Protein AF-0000000078224715 (afdb_homodimer)

InterPro domains:
  IPR001304 C-type lectin-like [PF00059] (8-89)
  IPR001304 C-type lectin-like [PF00059] (101-169)
  IPR001304 C-type lectin-like [PS50041] (11-78)
  IPR001304 C-type lectin-like [PS50041] (89-171)
  IPR016186 C-type lectin-like/link domain superfamily [G3DSA:3.10.100.10] (1-91)
  IPR016186 C-type lectin-like/link domain superfamily [G3DSA:3.10.100.10] (92-171)
  IPR016187 C-type lectin fold [SSF56436] (8-90)
  IPR016187 C-type lectin fold [SSF56436] (91-169)
  IPR050111 C-type lectin and snaclec domain-containing protein [PTHR22803] (9-98)

Solvent-accessible surface area (backbone atoms only — not comparable to full-atom values): 19114 Å² total; per-residue (Å²): 132,69,84,66,72,66,48,66,30,30,40,41,17,41,28,38,63,42,82,91,72,45,90,50,66,32,32,76,72,64,52,76,80,78,50,87,55,57,17,90,80,36,71,62,36,65,94,75,54,27,50,24,33,31,31,35,24,55,48,83,98,49,58,63,87,74,36,81,44,54,57,14,27,41,46,32,46,42,75,47,57,20,30,19,34,33,27,31,25,77,37,64,34,60,44,83,40,71,61,64,34,25,47,68,57,43,34,49,55,18,40,74,72,63,29,20,27,30,73,49,75,46,68,66,56,45,52,49,52,22,53,41,51,36,34,42,73,71,65,36,45,55,60,62,70,66,64,82,62,74,85,83,78,82,68,60,75,56,86,65,73,74,73,74,73,69,81,70,79,75,130,129,74,82,68,74,61,51,66,30,31,41,40,16,40,27,39,60,42,80,90,73,43,92,48,68,32,33,74,70,66,56,74,78,75,50,84,57,57,17,90,79,36,72,62,35,65,95,76,52,26,48,22,34,32,31,34,23,54,47,84,99,48,60,61,88,75,35,83,44,53,55,14,27,40,44,33,46,43,74,45,55,20,29,19,34,33,25,31,24,79,38,66,34,60,45,82,39,72,61,64,33,25,47,68,59,44,34,49,55,18,42,75,69,63,30,20,26,32,73,48,74,45,67,64,58,45,50,49,51,21,53,39,50,36,33,42,73,71,64,36,44,49,63,65,70,68,66,81,60,74,82,92,78,83,70,58,74,57,86,64,71,74,70,74,72,69,81,71,78,77,127

Sequence (342 aa):
MAYTNGANLTWIGLKQATYPTSKDWSWTDGSPVYFMFWAPSQPDNAAGSEHCVEIFSDHIGKDPAEDGNYQRWNDISCATNMRSYVCKKPSICYKFSADALPFYMAEEACQSLGGHLVSFQEGLENAMVAETAQQQRTGSPFWIGLNKLNGNAWSYTDDSQVSFTNWKDSKMAYTNGANLTWIGLKQATYPTSKDWSWTDGSPVYFMFWAPSQPDNAAGSEHCVEIFSDHIGKDPAEDGNYQRWNDISCATNMRSYVCKKPSICYKFSADALPFYMAEEACQSLGGHLVSFQEGLENAMVAETAQQQRTGSPFWIGLNKLNGNAWSYTDDSQVSFTNWKDSK

Secondary structure (DSSP, 8-state):
----SGGG-EEEEEEESSTTT-SSEEETT--------BPTT-S--GGG---EEEE----TTS-TTT-TTTT-EEEE-TT--BSEEEEEEEEEEEEEE---B-HHHHHHHHHHTT-EE---SSHHHHHHHHHHHHHHHTT----------SSS-----SSS-----------/----SGGG-EEEEEEESSTTT-SSEEETT--------BPTT-S--GGG---EEEE----TTS-GGG-TTTT-EEEE-TT--BSEEEEEEEEEEEEEE---B-HHHHHHHHHHTTSEE---SSHHHHHHHHHHHHHHHTT----------SSS-----SSS-----------

pLDDT: mean 72.69, std 25.22, range [18.62, 97.44]

Radius of gyration: 22.74 Å; Cα contacts (8 Å, |Δi|>4): 649; chains: 2; bounding box: 39×71×78 Å

Foldseek 3Di:
DPPPALEPWEFAQKWAPDPPDHPDIAGPVGDDDPDAFAAPCPPPCVVSAFTGKIAQDDQVVHDLVPDRRHRHMYTGHPPHDYNYYDDDDDDDADDDDPDDDPQVVVQVVQVVVVHGDDDDPDVVVVVLVVVQNVCVVVVNPDRPP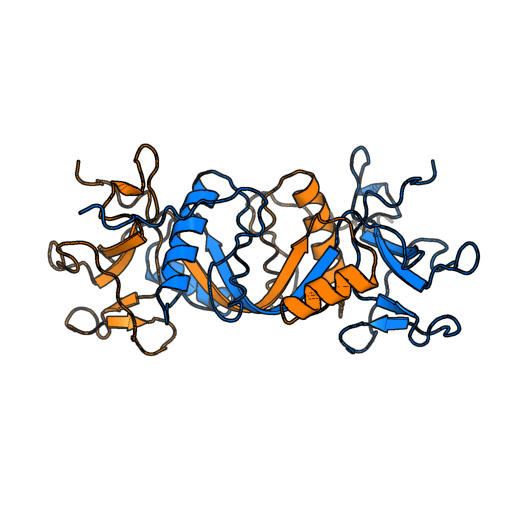VPPDPDDDPPPPPVPPPPPPPPPPDD/DPPPALEPWEFAQKWAPDPPDHPDIAGPVGDDDDDAFAAPCPPPCVVSQFTGKIAQDDQVVHDLVPDSRHRHMYGGHPPGDHNYYDDDDDDDADDDDPDDDDDVVQQVVQVVVVHGDDDDPDVVVVVLVVVQNVCVVVVNPDRSPVPPDPDDDPPPPPVPPPPPPPPPPDD

Organism: Teladorsagia circumcincta (NCBI:txid45464)

Nearest PDB structures (foldseek):
  1wmy-assembly1_A  TM=8.562E-01  e=5.057E-05  Pseudocnus echinatus
  5f2q-assembly1_B  TM=8.259E-01  e=3.882E-05  Bothrops jararacussu
  7jud-assembly2_B  TM=8.367E-01  e=6.167E-05  Homo sapiens
  7l64-assembly1_A  TM=8.473E-01  e=1.118E-04  Homo sapiens
  7l62-assembly1_A  TM=8.318E-01  e=1.047E-04  Homo sapiens

Structure (mmCIF, N/CA/C/O backbone):
data_AF-0000000078224715-model_v1
#
loop_
_entity.id
_entity.type
_entity.pdbx_description
1 polymer 'Lectin C-type domain protein'
#
loop_
_atom_site.group_PDB
_atom_site.id
_atom_site.type_symbol
_atom_site.label_atom_id
_atom_site.label_alt_id
_atom_site.label_comp_id
_atom_site.label_asym_id
_atom_site.label_entity_id
_atom_site.label_seq_id
_atom_site.pdbx_PDB_ins_code
_atom_site.Cartn_x
_atom_site.Cartn_y
_atom_site.Cartn_z
_atom_site.occupancy
_atom_site.B_iso_or_equiv
_atom_site.auth_seq_id
_atom_site.auth_comp_id
_atom_site.auth_asym_id
_atom_site.auth_atom_id
_atom_site.pdbx_PDB_model_num
ATOM 1 N N . MET A 1 1 ? 18.984 -25.594 -14.133 1 22.48 1 MET A N 1
ATOM 2 C CA . MET A 1 1 ? 18.859 -25.188 -12.734 1 22.48 1 MET A CA 1
ATOM 3 C C . MET A 1 1 ? 17.406 -24.891 -12.375 1 22.48 1 MET A C 1
ATOM 5 O O . MET A 1 1 ? 16.812 -23.938 -12.875 1 22.48 1 MET A O 1
ATOM 9 N N . ALA A 1 2 ? 16.672 -25.844 -12.156 1 28.7 2 ALA A N 1
ATOM 10 C CA . ALA A 1 2 ? 15.25 -25.859 -11.797 1 28.7 2 ALA A CA 1
ATOM 11 C C . ALA A 1 2 ? 14.984 -24.922 -10.609 1 28.7 2 ALA A C 1
ATOM 13 O O . ALA A 1 2 ? 15.773 -24.875 -9.664 1 28.7 2 ALA A O 1
ATOM 14 N N . TYR A 1 3 ? 14.57 -23.734 -10.891 1 34 3 TYR A N 1
ATOM 15 C CA . TYR A 1 3 ? 14.148 -22.984 -9.719 1 34 3 TYR A CA 1
ATOM 16 C C . TYR A 1 3 ? 13.594 -23.922 -8.641 1 34 3 TYR A C 1
ATOM 18 O O . TYR A 1 3 ? 12.586 -24.594 -8.859 1 34 3 TYR A O 1
ATOM 26 N N . THR A 1 4 ? 14.352 -24.797 -8.148 1 36.56 4 THR A N 1
ATOM 27 C CA . THR A 1 4 ? 13.906 -25.781 -7.176 1 36.56 4 THR A CA 1
ATOM 28 C C . THR A 1 4 ? 12.789 -25.219 -6.305 1 36.56 4 THR A C 1
ATOM 30 O O . THR A 1 4 ? 11.734 -25.844 -6.148 1 36.56 4 THR A O 1
ATOM 33 N N . ASN A 1 5 ? 13.148 -24.844 -5.047 1 37.03 5 ASN A N 1
ATOM 34 C CA . ASN A 1 5 ? 12.211 -24.578 -3.961 1 37.03 5 ASN A CA 1
ATOM 35 C C . ASN A 1 5 ? 11.25 -23.453 -4.316 1 37.03 5 ASN A C 1
ATOM 37 O O . ASN A 1 5 ? 11.609 -22.531 -5.055 1 37.03 5 ASN A O 1
ATOM 41 N N . GLY A 1 6 ? 9.883 -23.75 -4.352 1 45.44 6 GLY A N 1
ATOM 42 C CA . GLY A 1 6 ? 8.656 -22.969 -4.332 1 45.44 6 GLY A CA 1
ATOM 43 C C . GLY A 1 6 ? 8.898 -21.5 -4.004 1 45.44 6 GLY A C 1
ATOM 44 O O . GLY A 1 6 ? 7.949 -20.734 -3.883 1 45.44 6 GLY A O 1
ATOM 45 N N . ALA A 1 7 ? 9.938 -21.156 -3.436 1 46.03 7 ALA A N 1
ATOM 46 C CA . ALA A 1 7 ? 10.195 -20.062 -2.504 1 46.03 7 ALA A CA 1
ATOM 47 C C . ALA A 1 7 ? 10.148 -18.703 -3.215 1 46.03 7 ALA A C 1
ATOM 49 O O . ALA A 1 7 ? 9.898 -17.672 -2.588 1 46.03 7 ALA A O 1
ATOM 50 N N . ASN A 1 8 ? 10.727 -18.438 -4.434 1 54 8 ASN A N 1
ATOM 51 C CA . ASN A 1 8 ? 10.977 -17.031 -4.664 1 54 8 ASN A CA 1
ATOM 52 C C . ASN A 1 8 ? 9.875 -16.391 -5.504 1 54 8 ASN A C 1
ATOM 54 O O . ASN A 1 8 ? 10.141 -15.484 -6.301 1 54 8 ASN A O 1
ATOM 58 N N . LEU A 1 9 ? 8.648 -16.984 -5.316 1 82.44 9 LEU A N 1
ATOM 59 C CA . LEU A 1 9 ? 7.621 -16.547 -6.254 1 82.44 9 LEU A CA 1
ATOM 60 C C . LEU A 1 9 ? 6.43 -15.945 -5.516 1 82.44 9 LEU A C 1
ATOM 62 O O . LEU A 1 9 ? 6.473 -15.773 -4.293 1 82.44 9 LEU A O 1
ATOM 66 N N . THR A 1 10 ? 5.449 -15.414 -6.277 1 89.38 10 THR A N 1
ATOM 67 C CA . THR A 1 10 ? 4.301 -14.664 -5.781 1 89.38 10 THR A CA 1
ATOM 68 C C . THR A 1 10 ? 2.998 -15.266 -6.293 1 89.38 10 THR A C 1
ATOM 70 O O . THR A 1 10 ? 2.842 -15.484 -7.496 1 89.38 10 THR A O 1
ATOM 73 N N . TRP A 1 11 ? 2.059 -15.641 -5.254 1 94.19 11 TRP A N 1
ATOM 74 C CA . TRP A 1 11 ? 0.728 -16.078 -5.656 1 94.19 11 TRP A CA 1
ATOM 75 C C . TRP A 1 11 ? -0.035 -14.953 -6.34 1 94.19 11 TRP A C 1
ATOM 77 O O . TRP A 1 11 ? 0.007 -13.805 -5.887 1 94.19 11 TRP A O 1
ATOM 87 N N . ILE A 1 12 ? -0.713 -15.266 -7.434 1 95.19 12 ILE A N 1
ATOM 88 C CA . ILE A 1 12 ? -1.781 -14.445 -7.988 1 95.19 12 ILE A CA 1
ATOM 89 C C . ILE A 1 12 ? -3.105 -15.203 -7.922 1 95.19 12 ILE A C 1
ATOM 91 O O . ILE A 1 12 ? -3.131 -16.391 -7.605 1 95.19 12 ILE A O 1
ATOM 95 N N . GLY A 1 13 ? -4.223 -14.594 -8.273 1 97.44 13 GLY A N 1
ATOM 96 C CA . GLY A 1 13 ? -5.535 -15.148 -7.996 1 97.44 13 GLY A CA 1
ATOM 97 C C . GLY A 1 13 ? -6.066 -16.016 -9.125 1 97.44 13 GLY A C 1
ATOM 98 O O . GLY A 1 13 ? -7.273 -16.062 -9.367 1 97.44 13 GLY A O 1
ATOM 99 N N . LEU A 1 14 ? -5.223 -16.688 -9.82 1 96.81 14 LEU A N 1
ATOM 100 C CA . LEU A 1 14 ? -5.68 -17.547 -10.898 1 96.81 14 LEU A CA 1
ATOM 101 C C . LEU A 1 14 ? -5.594 -19.016 -10.484 1 96.81 14 LEU A C 1
ATOM 103 O O . LEU A 1 14 ? -4.582 -19.453 -9.938 1 96.81 14 LEU A O 1
ATOM 107 N N . LYS A 1 15 ? -6.684 -19.719 -10.75 1 96.62 15 LYS A N 1
ATOM 108 C CA . LYS A 1 15 ? -6.781 -21.141 -10.461 1 96.62 15 LYS A CA 1
ATOM 109 C C . LYS A 1 15 ? -7.609 -21.859 -11.523 1 96.62 15 LYS A C 1
ATOM 111 O O . LYS A 1 15 ? -8.273 -21.219 -12.336 1 96.62 15 LYS A O 1
ATOM 116 N N . GLN A 1 16 ? -7.434 -23.156 -11.531 1 95.06 16 GLN A N 1
ATOM 117 C CA . GLN A 1 16 ? -8.344 -23.906 -12.383 1 95.06 16 GLN A CA 1
ATOM 118 C C . GLN A 1 16 ? -9.797 -23.672 -11.984 1 95.06 16 GLN A C 1
ATOM 120 O O . GLN A 1 16 ? -10.117 -23.625 -10.789 1 95.06 16 GLN A O 1
ATOM 125 N N . ALA A 1 17 ? -10.703 -23.484 -13.008 1 91.75 17 ALA A N 1
ATOM 126 C CA . ALA A 1 17 ? -12.094 -23.094 -12.781 1 91.75 17 ALA A CA 1
ATOM 127 C C . ALA A 1 17 ? -12.836 -24.172 -11.977 1 91.75 17 ALA A C 1
ATOM 129 O O . ALA A 1 17 ? -13.602 -23.859 -11.07 1 91.75 17 ALA A O 1
ATOM 130 N N . THR A 1 18 ? -12.617 -25.375 -12.492 1 86.81 18 THR A N 1
ATOM 131 C CA . THR A 1 18 ? -13.148 -26.516 -11.75 1 86.81 18 THR A CA 1
ATOM 132 C C . THR A 1 18 ? -12.039 -27.5 -11.383 1 86.81 18 THR A C 1
ATOM 134 O O . THR A 1 18 ? -11.445 -28.125 -12.266 1 86.81 18 THR A O 1
ATOM 137 N N . TYR A 1 19 ? -11.672 -27.359 -10.18 1 75.62 19 TYR A N 1
ATOM 138 C CA . TYR A 1 19 ? -10.648 -28.266 -9.688 1 75.62 19 TYR A CA 1
ATOM 139 C C . TYR A 1 19 ? -11.125 -29.719 -9.742 1 75.62 19 TYR A C 1
ATOM 141 O 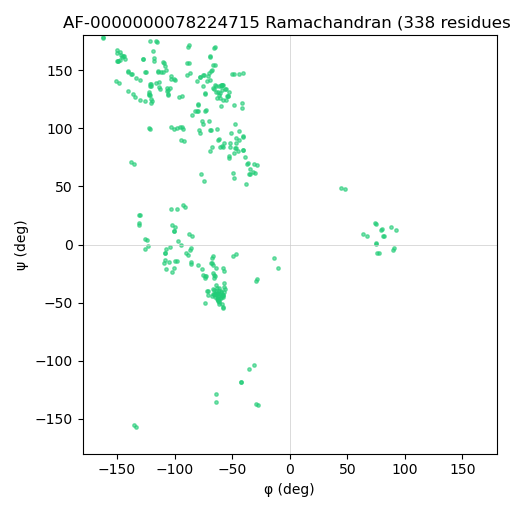O . TYR A 1 19 ? -12.258 -30.016 -9.359 1 75.62 19 TYR A O 1
ATOM 149 N N . PRO A 1 20 ? -10.211 -30.641 -10.227 1 72.94 20 PRO A N 1
ATOM 150 C CA . PRO A 1 20 ? -8.906 -30.609 -10.891 1 72.94 20 PRO A CA 1
ATOM 151 C C . PRO A 1 20 ? -9 -30.859 -12.391 1 72.94 20 PRO A C 1
ATOM 153 O O . PRO A 1 20 ? -8 -31.172 -13.039 1 72.94 20 PRO A O 1
ATOM 156 N N . THR A 1 21 ? -10.18 -30.719 -12.844 1 78.75 21 THR A N 1
ATOM 157 C CA . THR A 1 21 ? -10.367 -31.297 -14.172 1 78.75 21 THR A CA 1
ATOM 158 C C . THR A 1 21 ? -10.531 -30.188 -15.211 1 78.75 21 THR A C 1
ATOM 160 O O . THR A 1 21 ? -10.383 -30.438 -16.406 1 78.75 21 THR A O 1
ATOM 163 N N . SER A 1 22 ? -10.766 -29.109 -14.898 1 82.94 22 SER A N 1
ATOM 164 C CA . SER A 1 22 ? -11.055 -28.062 -15.875 1 82.94 22 SER A CA 1
ATOM 165 C C . SER A 1 22 ? -9.805 -27.703 -16.672 1 82.94 22 SER A C 1
ATOM 167 O O . SER A 1 22 ? -8.703 -27.641 -16.125 1 82.94 22 SER A O 1
ATOM 169 N N . LYS A 1 23 ? -10.055 -27.469 -17.953 1 88.06 23 LYS A N 1
ATOM 170 C CA . LYS A 1 23 ? -9 -26.891 -18.766 1 88.06 23 LYS A CA 1
ATOM 171 C C . LYS A 1 23 ? -9 -25.375 -18.672 1 88.06 23 LYS A C 1
ATOM 173 O O . LYS A 1 23 ? -8.008 -24.719 -19.016 1 88.06 23 LYS A O 1
ATOM 178 N N . ASP A 1 24 ? -10.102 -24.875 -18.203 1 92.88 24 ASP A N 1
ATOM 179 C CA . ASP A 1 24 ? -10.242 -23.422 -18.109 1 92.88 24 ASP A CA 1
ATOM 180 C C . ASP A 1 24 ? -9.688 -22.906 -16.797 1 92.88 24 ASP A C 1
ATOM 182 O O . ASP A 1 24 ? -9.547 -23.656 -15.828 1 92.88 24 ASP A O 1
ATOM 186 N N . TRP A 1 25 ? -9.336 -21.672 -16.859 1 96 25 TRP A N 1
ATOM 187 C CA . TRP A 1 25 ? -8.844 -20.969 -15.672 1 96 25 TRP A CA 1
ATOM 188 C C . TRP A 1 25 ? -9.789 -19.859 -15.258 1 96 25 TRP A C 1
ATOM 190 O O . TRP A 1 25 ? -10.539 -19.328 -16.094 1 96 25 TRP A O 1
ATOM 200 N N . SER A 1 26 ? -9.797 -19.625 -13.883 1 96.19 26 SER A N 1
ATOM 201 C CA . SER A 1 26 ? -10.656 -18.562 -13.344 1 96.19 26 SER A CA 1
ATOM 202 C C . SER A 1 26 ? -9.93 -17.766 -12.273 1 96.19 26 SER A C 1
ATOM 204 O O . SER A 1 26 ? -9.133 -18.312 -11.508 1 96.19 26 SER A O 1
ATOM 206 N N . TRP A 1 27 ? -10.312 -16.453 -12.273 1 96.88 27 TRP A N 1
ATOM 207 C CA . TRP A 1 27 ? -9.844 -15.609 -11.172 1 96.88 27 TRP A CA 1
ATOM 208 C C . TRP A 1 27 ? -10.664 -15.875 -9.914 1 96.88 27 TRP A C 1
ATOM 210 O O . TRP A 1 27 ? -11.875 -16.078 -9.977 1 96.88 27 TRP A O 1
ATOM 220 N N . THR A 1 28 ? -10.008 -15.828 -8.742 1 96.88 28 THR A N 1
ATOM 221 C CA . THR A 1 28 ? -10.688 -16.078 -7.473 1 96.88 28 THR A CA 1
ATOM 222 C C . THR A 1 28 ? -11.719 -15 -7.184 1 96.88 28 THR A C 1
ATOM 224 O O . THR A 1 28 ? -12.68 -15.234 -6.449 1 96.88 28 THR A O 1
ATOM 227 N N . ASP A 1 29 ? -11.5 -13.797 -7.75 1 95.5 29 ASP A N 1
ATOM 228 C CA . ASP A 1 29 ? -12.438 -12.711 -7.477 1 95.5 29 ASP A CA 1
ATOM 229 C C . ASP A 1 29 ? -13.625 -12.75 -8.43 1 95.5 29 ASP A C 1
ATOM 231 O O . ASP A 1 29 ? -14.5 -11.883 -8.383 1 95.5 29 ASP A O 1
ATOM 235 N N . GLY A 1 30 ? -13.562 -13.711 -9.375 1 94.94 30 GLY A N 1
ATOM 236 C CA . GLY A 1 30 ? -14.695 -13.898 -10.258 1 94.94 30 GLY A CA 1
ATOM 237 C C . GLY A 1 30 ? -14.625 -13.047 -11.516 1 94.94 30 GLY A C 1
ATOM 238 O O . GLY A 1 30 ? -15.461 -13.18 -12.414 1 94.94 30 GLY A O 1
ATOM 239 N N . SER A 1 31 ? -13.672 -12.211 -11.641 1 93.56 31 SER A N 1
ATOM 240 C CA . SER A 1 31 ? -13.539 -11.406 -12.844 1 93.56 31 SER A CA 1
ATOM 241 C C . SER A 1 31 ? -13.242 -12.281 -14.062 1 93.56 31 SER A C 1
ATOM 243 O O . SER A 1 31 ? -12.711 -13.383 -13.922 1 93.56 31 SER A O 1
ATOM 245 N N . PRO A 1 32 ? -13.641 -11.742 -15.25 1 93.5 32 PRO A N 1
ATOM 246 C CA . PRO A 1 32 ? -13.344 -12.523 -16.453 1 93.5 32 PRO A CA 1
ATOM 247 C C . PRO A 1 32 ? -11.852 -12.602 -16.75 1 93.5 32 PRO A C 1
ATOM 249 O O . PRO A 1 32 ? -11.109 -11.664 -16.469 1 93.5 32 PRO A O 1
ATOM 252 N N . VAL A 1 33 ? -11.461 -13.797 -17.391 1 93 33 VAL A N 1
ATOM 253 C CA . VAL A 1 33 ? -10.062 -14.008 -17.766 1 93 33 VAL A CA 1
ATOM 254 C C . VAL A 1 33 ? -9.836 -13.547 -19.203 1 93 33 VAL A C 1
ATOM 256 O O . VAL A 1 33 ? -10.195 -14.25 -20.156 1 93 33 VAL A O 1
ATOM 259 N N . TYR A 1 34 ? -9.242 -12.211 -19.297 1 87.94 34 TYR A N 1
ATOM 260 C CA . TYR A 1 34 ? -8.992 -11.664 -20.625 1 87.94 34 TYR A CA 1
ATOM 261 C C . TYR A 1 34 ? -7.508 -11.711 -20.969 1 87.94 34 TYR A C 1
ATOM 263 O O . TYR A 1 34 ? -7.125 -11.586 -22.125 1 87.94 34 TYR A O 1
ATOM 271 N N . PHE A 1 35 ? -6.824 -11.914 -19.969 1 86.69 35 PHE A N 1
ATOM 272 C CA . PHE A 1 35 ? -5.379 -11.82 -20.109 1 86.69 35 PHE A CA 1
ATOM 273 C C . PHE A 1 35 ? -4.684 -12.984 -19.422 1 86.69 35 PHE A C 1
ATOM 275 O O . PHE A 1 35 ? -5.012 -13.312 -18.281 1 86.69 35 PHE A O 1
ATOM 282 N N . MET A 1 36 ? -3.811 -13.703 -20.125 1 91.31 36 MET A N 1
ATOM 283 C CA . MET A 1 36 ? -2.947 -14.727 -19.547 1 91.31 36 MET A CA 1
ATOM 284 C C . MET A 1 36 ? -1.514 -14.578 -20.047 1 91.31 36 MET A C 1
ATOM 286 O O . MET A 1 36 ? -1.29 -14.227 -21.203 1 91.31 36 MET A O 1
ATOM 290 N N . PHE A 1 37 ? -0.493 -14.836 -19.188 1 93.56 37 PHE A N 1
ATOM 291 C CA . PHE A 1 37 ? 0.904 -14.609 -19.547 1 93.56 37 PHE A CA 1
ATOM 292 C C . PHE A 1 37 ? 1.777 -15.766 -19.062 1 93.56 37 PHE A C 1
ATOM 294 O O . PHE A 1 37 ? 2.658 -15.578 -18.219 1 93.56 37 PHE A O 1
ATOM 301 N N . TRP A 1 38 ? 1.618 -16.844 -19.688 1 93.69 38 TRP A N 1
ATOM 302 C CA . TRP A 1 38 ? 2.287 -18.078 -19.281 1 93.69 38 TRP A CA 1
ATOM 303 C C . TRP A 1 38 ? 3.76 -18.062 -19.672 1 93.69 38 TRP A C 1
ATOM 305 O O . TRP A 1 38 ? 4.121 -17.516 -20.719 1 93.69 38 TRP A O 1
ATOM 315 N N . ALA A 1 39 ? 4.582 -18.656 -18.859 1 93 39 ALA A N 1
ATOM 316 C CA . ALA A 1 39 ? 5.965 -18.938 -19.219 1 93 39 ALA A CA 1
ATOM 317 C C . ALA A 1 39 ? 6.035 -20.031 -20.297 1 93 39 ALA A C 1
ATOM 319 O O . ALA A 1 39 ? 5.074 -20.781 -20.484 1 93 39 ALA A O 1
ATOM 320 N N . PRO A 1 40 ? 7.246 -20.031 -20.906 1 91.12 40 PRO A N 1
ATOM 321 C CA . PRO A 1 40 ? 7.398 -21.109 -21.875 1 91.12 40 PRO A CA 1
ATOM 322 C C . PRO A 1 40 ? 7.125 -22.5 -21.281 1 91.12 40 PRO A C 1
ATOM 324 O O . PRO A 1 40 ? 7.59 -22.797 -20.188 1 91.12 40 PRO A O 1
ATOM 327 N N . SER A 1 41 ? 6.254 -23.312 -21.891 1 93.12 41 SER A N 1
ATOM 328 C CA . SER A 1 41 ? 5.914 -24.703 -21.578 1 93.12 41 SER A CA 1
ATOM 329 C C . SER A 1 41 ? 4.91 -24.766 -20.438 1 93.12 41 SER A C 1
ATOM 331 O O . SER A 1 41 ? 4.648 -25.859 -19.906 1 93.12 41 SER A O 1
ATOM 333 N N . GLN A 1 42 ? 4.453 -23.641 -20.078 1 93.12 42 GLN A N 1
ATOM 334 C CA . GLN A 1 42 ? 3.43 -23.594 -19.031 1 93.12 42 GLN A CA 1
ATOM 335 C C . GLN A 1 42 ? 2.076 -23.188 -19.609 1 93.12 42 GLN A C 1
ATOM 337 O O . GLN A 1 42 ? 2.008 -22.5 -20.641 1 93.12 42 GLN A O 1
ATOM 342 N N . PRO A 1 43 ? 0.943 -23.469 -19.047 1 93.62 43 PRO A N 1
ATOM 343 C CA . PRO A 1 43 ? 0.866 -24.422 -17.938 1 93.62 43 PRO A CA 1
ATOM 344 C C . PRO A 1 43 ? 1.134 -25.859 -18.375 1 93.62 43 PRO A C 1
ATOM 346 O O . PRO A 1 43 ? 0.792 -26.25 -19.484 1 93.62 43 PRO A O 1
ATOM 349 N N . ASP A 1 44 ? 1.765 -26.734 -17.484 1 93.06 44 ASP A N 1
ATOM 350 C CA . ASP A 1 44 ? 2.109 -28.094 -17.891 1 93.06 44 ASP A CA 1
ATOM 351 C C . ASP A 1 44 ? 1.53 -29.125 -16.922 1 93.06 44 ASP A C 1
ATOM 353 O O . ASP A 1 44 ? 1.654 -30.328 -17.141 1 93.06 44 ASP A O 1
ATOM 357 N N . ASN A 1 45 ? 0.902 -28.656 -15.867 1 93.69 45 ASN A N 1
ATOM 358 C CA . ASN A 1 45 ? 0.311 -29.547 -14.883 1 93.69 45 ASN A CA 1
ATOM 359 C C . ASN A 1 45 ? 1.286 -30.641 -14.461 1 93.69 45 ASN A C 1
ATOM 361 O O . ASN A 1 45 ? 0.941 -31.828 -14.484 1 93.69 45 ASN A O 1
ATOM 365 N N . ALA A 1 46 ? 2.439 -30.188 -14.172 1 91.62 46 ALA A N 1
ATOM 366 C CA . ALA A 1 46 ? 3.453 -31.172 -13.773 1 91.62 46 ALA A CA 1
ATOM 367 C C . ALA A 1 46 ? 2.941 -32.062 -12.648 1 91.62 46 ALA A C 1
ATOM 369 O O . ALA A 1 46 ? 2.396 -31.578 -11.656 1 91.62 46 ALA A O 1
ATOM 370 N N . ALA A 1 47 ? 3.098 -33.438 -12.812 1 92 47 ALA A N 1
ATOM 371 C CA . ALA A 1 47 ? 2.701 -34.469 -11.859 1 92 47 ALA A CA 1
ATOM 372 C C . ALA A 1 47 ? 1.188 -34.469 -11.656 1 92 47 ALA A C 1
ATOM 374 O O . ALA A 1 47 ? 0.684 -35.125 -10.727 1 92 47 ALA A O 1
ATOM 375 N N . GLY A 1 48 ? 0.443 -33.75 -12.406 1 91.06 48 GLY A N 1
ATOM 376 C CA . GLY A 1 48 ? -1.011 -33.781 -12.383 1 91.06 48 GLY A CA 1
ATOM 377 C C . GLY A 1 48 ? -1.608 -33.094 -11.18 1 91.06 48 GLY A C 1
ATOM 378 O O . GLY A 1 48 ? -2.766 -33.312 -10.828 1 91.06 48 GLY A O 1
ATOM 379 N N . SER A 1 49 ? -0.846 -32.281 -10.539 1 91.88 49 SER A N 1
ATOM 380 C CA . SER A 1 49 ? -1.333 -31.688 -9.289 1 91.88 49 SER A CA 1
ATOM 381 C C . SER A 1 49 ? -1.125 -30.188 -9.266 1 91.88 49 SER A C 1
ATOM 383 O O . SER A 1 49 ? -1.076 -29.578 -8.195 1 91.88 49 SER A O 1
ATOM 385 N N . GLU A 1 50 ? -0.917 -29.547 -10.414 1 93.75 50 GLU A N 1
ATOM 386 C CA . GLU A 1 50 ? -0.68 -28.109 -10.461 1 93.75 50 GLU A CA 1
ATOM 387 C C . GLU A 1 50 ? -1.928 -27.359 -10.922 1 93.75 50 GLU A C 1
ATOM 389 O O . GLU A 1 50 ? -2.191 -27.25 -12.125 1 93.75 50 GLU A O 1
ATOM 394 N N . HIS A 1 51 ? -2.645 -26.766 -9.945 1 95.62 51 HIS A N 1
ATOM 395 C CA . HIS A 1 51 ? -3.949 -26.203 -10.273 1 95.62 51 HIS A CA 1
ATOM 396 C C . HIS A 1 51 ? -4.035 -24.75 -9.852 1 95.62 51 HIS A C 1
ATOM 398 O O . HIS A 1 51 ? -5.102 -24.125 -9.945 1 95.62 51 HIS A O 1
ATOM 404 N N . CYS A 1 52 ? -2.998 -24.219 -9.391 1 96.19 52 CYS A N 1
ATOM 405 C CA . CYS A 1 52 ? -2.922 -22.828 -8.984 1 96.19 52 CYS A CA 1
ATOM 406 C C . CYS A 1 52 ? -1.743 -22.125 -9.648 1 96.19 52 CYS A C 1
ATOM 408 O O . CYS A 1 52 ? -0.824 -22.781 -10.141 1 96.19 52 CYS A O 1
ATOM 410 N N . VAL A 1 53 ? -1.819 -20.766 -9.695 1 95.38 53 VAL A N 1
ATOM 411 C CA . VAL A 1 53 ? -0.881 -20.078 -10.562 1 95.38 53 VAL A CA 1
ATOM 412 C C . VAL A 1 53 ? -0.036 -19.109 -9.742 1 95.38 53 VAL A C 1
ATOM 414 O O . VAL A 1 53 ? -0.546 -18.438 -8.844 1 95.38 53 VAL A O 1
ATOM 417 N N . GLU A 1 54 ? 1.279 -19.094 -10.031 1 94.38 54 GLU A N 1
ATOM 418 C CA . GLU A 1 54 ? 2.242 -18.141 -9.5 1 94.38 54 GLU A CA 1
ATOM 419 C C . GLU A 1 54 ? 2.871 -17.312 -10.617 1 94.38 54 GLU A C 1
ATOM 421 O O . GLU A 1 54 ? 2.842 -17.719 -11.781 1 94.38 54 GLU 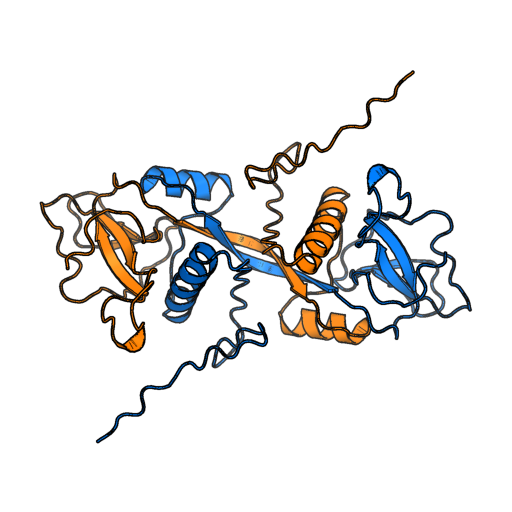A O 1
ATOM 426 N N . ILE A 1 55 ? 3.406 -16.125 -10.258 1 92.56 55 ILE A N 1
ATOM 427 C CA . ILE A 1 55 ? 4.223 -15.32 -11.164 1 92.56 55 ILE A CA 1
ATOM 428 C C . ILE A 1 55 ? 5.695 -15.445 -10.781 1 92.56 55 ILE A C 1
ATOM 430 O O . ILE A 1 55 ? 6.035 -15.445 -9.594 1 92.56 55 ILE A O 1
ATOM 434 N N . PHE A 1 56 ? 6.504 -15.633 -11.797 1 87.38 56 PHE A N 1
ATOM 435 C CA . PHE A 1 56 ? 7.945 -15.547 -11.586 1 87.38 56 PHE A CA 1
ATOM 436 C C . PHE A 1 56 ? 8.359 -14.109 -11.273 1 87.38 56 PHE A C 1
ATOM 438 O O . PHE A 1 56 ? 8.586 -13.312 -12.188 1 87.38 56 PHE A O 1
ATOM 445 N N . SER A 1 57 ? 8.523 -13.828 -9.984 1 80.94 57 SER A N 1
ATOM 446 C CA . SER A 1 57 ? 8.727 -12.438 -9.578 1 80.94 57 SER A CA 1
ATOM 447 C C . SER A 1 57 ? 10.164 -12.203 -9.125 1 80.94 57 SER A C 1
ATOM 449 O O . SER A 1 57 ? 10.523 -11.086 -8.742 1 80.94 57 SER A O 1
ATOM 451 N N . ASP A 1 58 ? 10.961 -13.203 -9.008 1 74.5 58 ASP A N 1
ATOM 452 C CA . ASP A 1 58 ? 12.328 -13.078 -8.523 1 74.5 58 ASP A CA 1
ATOM 453 C C . ASP A 1 58 ? 13.336 -13.219 -9.664 1 74.5 58 ASP A C 1
ATOM 455 O O . ASP A 1 58 ? 13.281 -14.18 -10.43 1 74.5 58 ASP A O 1
ATOM 459 N N . HIS A 1 59 ? 14.203 -12.195 -9.641 1 68.06 59 HIS A N 1
ATOM 460 C CA . HIS A 1 59 ? 15.297 -12.32 -10.594 1 68.06 59 HIS A CA 1
ATOM 461 C C . HIS A 1 59 ? 16.641 -12.062 -9.922 1 68.06 59 HIS A C 1
ATOM 463 O O . HIS A 1 59 ? 17.562 -11.531 -10.547 1 68.06 59 HIS A O 1
ATOM 469 N N . ILE A 1 60 ? 16.594 -12.312 -8.695 1 63.91 60 ILE A N 1
ATOM 470 C CA . ILE A 1 60 ? 17.844 -12.086 -7.977 1 63.91 60 ILE A CA 1
ATOM 471 C C . ILE A 1 60 ? 18.969 -12.891 -8.625 1 63.91 60 ILE A C 1
ATOM 473 O O . ILE A 1 60 ? 18.828 -14.094 -8.836 1 63.91 60 ILE A O 1
ATOM 477 N N . GLY A 1 61 ? 20.109 -12.172 -8.812 1 65.25 61 GLY A N 1
ATOM 478 C CA . GLY A 1 61 ? 21.281 -12.797 -9.383 1 65.25 61 GLY A CA 1
ATOM 479 C C . GLY A 1 61 ? 21.188 -13.031 -10.875 1 65.25 61 GLY A C 1
ATOM 480 O O . GLY A 1 61 ? 22.062 -13.656 -11.477 1 65.25 61 GLY A O 1
ATOM 481 N N . LYS A 1 62 ? 20.031 -12.586 -11.391 1 71.75 62 LYS A N 1
ATOM 482 C CA . LYS A 1 62 ? 19.859 -12.75 -12.828 1 71.75 62 LYS A CA 1
ATOM 483 C C . LYS A 1 62 ? 19.516 -11.414 -13.492 1 71.75 62 LYS A C 1
ATOM 485 O O . LYS A 1 62 ? 19 -10.508 -12.836 1 71.75 62 LYS A O 1
ATOM 490 N N . ASP A 1 63 ? 20 -11.328 -14.75 1 72.69 63 ASP A N 1
ATOM 491 C CA . ASP A 1 63 ? 19.516 -10.227 -15.586 1 72.69 63 ASP A CA 1
ATOM 492 C C . ASP A 1 63 ? 18.078 -10.461 -16.031 1 72.69 63 ASP A C 1
ATOM 494 O O . ASP A 1 63 ? 17.797 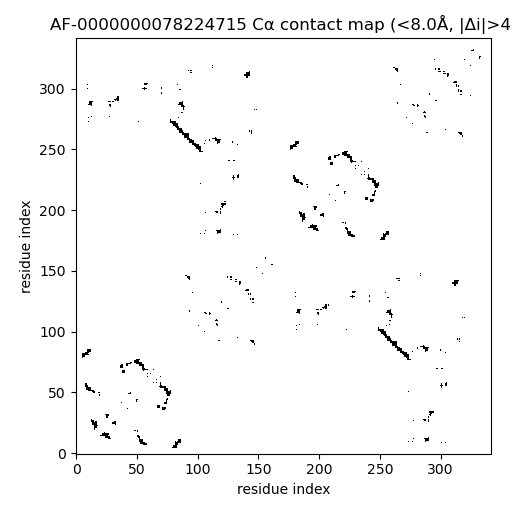-11.414 -16.75 1 72.69 63 ASP A O 1
ATOM 498 N N . PRO A 1 64 ? 17.141 -9.602 -15.594 1 75.44 64 PRO A N 1
ATOM 499 C CA . PRO A 1 64 ? 15.742 -9.789 -15.953 1 75.44 64 PRO A CA 1
ATOM 500 C C . PRO A 1 64 ? 15.508 -9.797 -17.453 1 75.44 64 PRO A C 1
ATOM 502 O O . PRO A 1 64 ? 14.586 -10.461 -17.938 1 75.44 64 PRO A O 1
ATOM 505 N N . ALA A 1 65 ? 16.5 -9.234 -18.031 1 74.75 65 ALA A N 1
ATOM 506 C CA . ALA A 1 65 ? 16.359 -9.18 -19.484 1 74.75 65 ALA A CA 1
ATOM 507 C C . ALA A 1 65 ? 16.719 -10.523 -20.125 1 74.75 65 ALA A C 1
ATOM 509 O O . ALA A 1 65 ? 16.266 -10.836 -21.234 1 74.75 65 ALA A O 1
ATOM 510 N N . GLU A 1 66 ? 17.312 -11.18 -19.453 1 78.69 66 GLU A N 1
ATOM 511 C CA . GLU A 1 66 ? 17.781 -12.469 -19.984 1 78.69 66 GLU A CA 1
ATOM 512 C C . GLU A 1 66 ? 16.984 -13.625 -19.375 1 78.69 66 GLU A C 1
ATOM 514 O O . GLU A 1 66 ? 17.172 -14.781 -19.766 1 78.69 66 GLU A O 1
ATOM 519 N N . ASP A 1 67 ? 16.172 -13.305 -18.516 1 78.62 67 ASP A N 1
ATOM 520 C CA . ASP A 1 67 ? 15.352 -14.32 -17.875 1 78.62 67 ASP A CA 1
ATOM 521 C C . ASP A 1 67 ? 13.992 -14.438 -18.562 1 78.62 67 ASP A C 1
ATOM 523 O O . ASP A 1 67 ? 13.086 -13.633 -18.297 1 78.62 67 ASP A O 1
ATOM 527 N N . GLY A 1 68 ? 13.75 -15.359 -19.359 1 80.81 68 GLY A N 1
ATOM 528 C CA . GLY A 1 68 ? 12.539 -15.57 -20.125 1 80.81 68 GLY A CA 1
ATOM 529 C C . GLY A 1 68 ? 11.336 -15.922 -19.266 1 80.81 68 GLY A C 1
ATOM 530 O O . GLY A 1 68 ? 10.195 -15.852 -19.719 1 80.81 68 GLY A O 1
ATOM 531 N N . ASN A 1 69 ? 11.602 -16.219 -18.031 1 86 69 ASN A N 1
ATOM 532 C CA . ASN A 1 69 ? 10.508 -16.594 -17.125 1 86 69 ASN A CA 1
ATOM 533 C C . ASN A 1 69 ? 10.055 -15.414 -16.266 1 86 69 ASN A C 1
ATOM 535 O O . ASN A 1 69 ? 8.969 -15.445 -15.695 1 86 69 ASN A O 1
ATOM 539 N N . TYR A 1 70 ? 10.914 -14.398 -16.297 1 84.12 70 TYR A N 1
ATOM 540 C CA . TYR A 1 70 ? 10.609 -13.273 -15.43 1 84.12 70 TYR A CA 1
ATOM 541 C C . TYR A 1 70 ? 9.273 -12.641 -15.812 1 84.12 70 TYR A C 1
ATOM 543 O O . TYR A 1 70 ? 8.992 -12.43 -17 1 84.12 70 TYR A O 1
ATOM 551 N N . GLN A 1 71 ? 8.352 -12.445 -14.805 1 87.75 71 GLN A N 1
ATOM 552 C CA . GLN A 1 71 ? 7.027 -11.836 -14.914 1 87.75 71 GLN A CA 1
ATOM 553 C C . GLN A 1 71 ? 6.023 -12.812 -15.516 1 87.75 71 GLN A C 1
ATOM 555 O O . GLN A 1 71 ? 4.82 -12.555 -15.523 1 87.75 71 GLN A O 1
ATOM 560 N N . ARG A 1 72 ? 6.484 -13.922 -15.969 1 91.12 72 ARG A N 1
ATOM 561 C CA . ARG A 1 72 ? 5.582 -14.906 -16.562 1 91.12 72 ARG A CA 1
ATOM 562 C C . ARG A 1 72 ? 5.012 -15.836 -15.5 1 91.12 72 ARG A C 1
ATOM 564 O O . ARG A 1 72 ? 5.379 -15.75 -14.328 1 91.12 72 ARG A O 1
ATOM 571 N N . TRP A 1 73 ? 3.996 -16.672 -16.031 1 93.81 73 TRP A N 1
ATOM 572 C CA . TRP A 1 73 ? 3.203 -17.438 -15.062 1 93.81 73 TRP A CA 1
ATOM 573 C C . TRP A 1 73 ? 3.545 -18.922 -15.125 1 93.81 73 TRP A C 1
ATOM 575 O O . TRP A 1 73 ? 4.008 -19.406 -16.156 1 93.81 73 TRP A O 1
ATOM 585 N N . ASN A 1 74 ? 3.338 -19.609 -14.031 1 94.06 74 ASN A N 1
ATOM 586 C CA . ASN A 1 74 ? 3.51 -21.047 -13.891 1 94.06 74 ASN A CA 1
ATOM 587 C C . ASN A 1 74 ? 2.404 -21.656 -13.039 1 94.06 74 ASN A C 1
ATOM 589 O O . ASN A 1 74 ? 2.037 -21.109 -12 1 94.06 74 ASN A O 1
ATOM 593 N N . ASP A 1 75 ? 1.877 -22.719 -13.57 1 93.69 75 ASP A N 1
ATOM 594 C CA . ASP A 1 75 ? 0.973 -23.469 -12.703 1 93.69 75 ASP A CA 1
ATOM 595 C C . ASP A 1 75 ? 1.751 -24.359 -11.734 1 93.69 75 ASP A C 1
ATOM 597 O O . ASP A 1 75 ? 2.779 -24.938 -12.094 1 93.69 75 ASP A O 1
ATOM 601 N N . ILE A 1 76 ? 1.26 -24.406 -10.547 1 94 76 ILE A N 1
ATOM 602 C CA . ILE A 1 76 ? 1.929 -25.125 -9.469 1 94 76 ILE A CA 1
ATOM 603 C C . ILE A 1 76 ? 0.891 -25.656 -8.484 1 94 76 ILE A C 1
ATOM 605 O O . ILE A 1 76 ? -0.289 -25.312 -8.57 1 94 76 ILE A O 1
ATOM 609 N N . SER A 1 77 ? 1.365 -26.609 -7.617 1 94.12 77 SER A N 1
ATOM 610 C CA . SER A 1 77 ? 0.459 -27.172 -6.621 1 94.12 77 SER A CA 1
ATOM 611 C C . SER A 1 77 ? -0.093 -26.094 -5.703 1 94.12 77 SER A C 1
ATOM 613 O O . SER A 1 77 ? 0.662 -25.266 -5.191 1 94.12 77 SER A O 1
ATOM 615 N N . CYS A 1 78 ? -1.424 -26.234 -5.445 1 94.25 78 CYS A N 1
ATOM 616 C CA . CYS A 1 78 ? -2.08 -25.25 -4.59 1 94.25 78 CYS A CA 1
ATOM 617 C C . CYS A 1 78 ? -1.593 -25.359 -3.15 1 94.25 78 CYS A C 1
ATOM 619 O O . CYS A 1 78 ? -1.774 -24.453 -2.35 1 94.25 78 CYS A O 1
ATOM 621 N N . ALA A 1 79 ? -0.991 -26.391 -2.857 1 94.06 79 ALA A N 1
ATOM 622 C CA . ALA A 1 79 ? -0.566 -26.672 -1.489 1 94.06 79 ALA A CA 1
ATOM 623 C C . ALA A 1 79 ? 0.821 -26.094 -1.215 1 94.06 79 ALA A C 1
ATOM 625 O O . ALA A 1 79 ? 1.277 -26.078 -0.07 1 94.06 79 ALA A O 1
ATOM 626 N N . THR A 1 80 ? 1.44 -25.625 -2.307 1 93.19 80 THR A N 1
ATOM 627 C CA . THR A 1 80 ? 2.783 -25.078 -2.143 1 93.19 80 THR A CA 1
ATOM 628 C C . THR A 1 80 ? 2.764 -23.859 -1.227 1 93.19 80 THR A C 1
ATOM 630 O O . THR A 1 80 ? 1.919 -22.984 -1.382 1 93.19 80 THR A O 1
ATOM 633 N N . ASN A 1 81 ? 3.699 -23.844 -0.207 1 91.69 81 ASN A N 1
ATOM 634 C CA . ASN A 1 81 ? 3.889 -22.641 0.581 1 91.69 81 ASN A CA 1
ATOM 635 C C . ASN A 1 81 ? 4.672 -21.578 -0.195 1 91.69 81 ASN A C 1
ATOM 637 O O . ASN A 1 81 ? 5.902 -21.609 -0.222 1 91.69 81 ASN A O 1
ATOM 641 N N . MET A 1 82 ? 3.939 -20.625 -0.641 1 89.25 82 MET A N 1
ATOM 642 C CA . MET A 1 82 ? 4.539 -19.562 -1.449 1 89.25 82 MET A CA 1
ATOM 643 C C . MET A 1 82 ? 5.098 -18.453 -0.564 1 89.25 82 MET A C 1
ATOM 645 O O . MET A 1 82 ? 4.488 -18.094 0.446 1 89.25 82 MET A O 1
ATOM 649 N N . ARG A 1 83 ? 6.168 -17.828 -1.007 1 81.19 83 ARG A N 1
ATOM 650 C CA . ARG A 1 83 ? 6.883 -16.844 -0.187 1 81.19 83 ARG A CA 1
ATOM 651 C C . ARG A 1 83 ? 6.121 -15.531 -0.123 1 81.19 83 ARG A C 1
ATOM 653 O O . ARG A 1 83 ? 6.332 -14.727 0.792 1 81.19 83 ARG A O 1
ATOM 660 N N . SER A 1 84 ? 5.359 -15.367 -1.169 1 84.5 84 SER A N 1
ATOM 661 C CA . SER A 1 84 ? 4.645 -14.094 -1.194 1 84.5 84 SER A CA 1
ATOM 662 C C . SER A 1 84 ? 3.314 -14.227 -1.933 1 84.5 84 SER A C 1
ATOM 664 O O . SER A 1 84 ? 3.1 -15.188 -2.668 1 84.5 84 SER A O 1
ATOM 666 N N . TYR A 1 85 ? 2.455 -13.328 -1.637 1 88.06 85 TYR A N 1
ATOM 667 C CA . TYR A 1 85 ? 1.196 -13.188 -2.359 1 88.06 85 TYR A CA 1
ATOM 668 C C . TYR A 1 85 ? 0.744 -11.734 -2.387 1 88.06 85 TYR A C 1
ATOM 670 O O . TYR A 1 85 ? 1.222 -10.914 -1.599 1 88.06 85 TYR A O 1
ATOM 678 N N . VAL A 1 86 ? -0.1 -11.461 -3.377 1 86.19 86 VAL A N 1
ATOM 679 C CA . VAL A 1 86 ? -0.601 -10.102 -3.539 1 86.19 86 VAL A CA 1
ATOM 680 C C . VAL A 1 86 ? -2.127 -10.102 -3.471 1 86.19 86 VAL A C 1
ATOM 682 O O . VAL A 1 86 ? -2.785 -10.875 -4.164 1 86.19 86 VAL A O 1
ATOM 685 N N . CYS A 1 87 ? -2.625 -9.219 -2.611 1 85.31 87 CYS A N 1
ATOM 686 C CA . CYS A 1 87 ? -4.062 -9.008 -2.502 1 85.31 87 CYS A CA 1
ATOM 687 C C . CYS A 1 87 ? -4.492 -7.762 -3.268 1 85.31 87 CYS A C 1
ATOM 689 O O . CYS A 1 87 ? -3.764 -6.766 -3.301 1 85.31 87 CYS A O 1
ATOM 691 N N . LYS A 1 88 ? -5.645 -7.906 -3.885 1 83.94 88 LYS A N 1
ATOM 692 C CA . LYS A 1 88 ? -6.293 -6.793 -4.574 1 83.94 88 LYS A CA 1
ATOM 693 C C . LYS A 1 88 ? -7.684 -6.527 -4.004 1 83.94 88 LYS A C 1
ATOM 695 O O . LYS A 1 88 ? -8.453 -7.461 -3.781 1 83.94 88 LYS A O 1
ATOM 700 N N . LYS A 1 89 ? -7.949 -5.207 -3.639 1 80.38 89 LYS A N 1
ATOM 701 C CA . LYS A 1 89 ? -9.266 -4.867 -3.115 1 80.38 89 LYS A CA 1
ATOM 702 C C . LYS A 1 89 ? -9.664 -3.443 -3.492 1 80.38 89 LYS A C 1
ATOM 704 O O . LYS A 1 89 ? -8.812 -2.551 -3.531 1 80.38 89 LYS A O 1
ATOM 709 N N . PRO A 1 90 ? -10.891 -3.301 -3.852 1 77.44 90 PRO A N 1
ATOM 710 C CA . PRO A 1 90 ? -11.375 -1.916 -3.861 1 77.44 90 PRO A CA 1
ATOM 711 C C . PRO A 1 90 ? -11.312 -1.263 -2.482 1 77.44 90 PRO A C 1
ATOM 713 O O . PRO A 1 90 ? -11.656 -1.896 -1.479 1 77.44 90 PRO A O 1
ATOM 716 N N . SER A 1 91 ? -10.688 -0.147 -2.402 1 72.44 91 SER A N 1
ATOM 717 C CA . SER A 1 91 ? -10.578 0.532 -1.117 1 72.44 91 SER A CA 1
ATOM 718 C C . SER A 1 91 ? -10.203 2 -1.299 1 72.44 91 SER A C 1
ATOM 720 O O . SER A 1 91 ? -10.195 2.51 -2.422 1 72.44 91 SER A O 1
ATOM 722 N N . ILE A 1 92 ? -10.117 2.664 -0.242 1 72.5 92 ILE A N 1
ATOM 723 C CA . ILE A 1 92 ? -9.461 3.965 -0.208 1 72.5 92 ILE A CA 1
ATOM 724 C C . ILE A 1 92 ? -7.945 3.775 -0.147 1 72.5 92 ILE A C 1
ATOM 726 O O . ILE A 1 92 ? -7.441 3.008 0.678 1 72.5 92 ILE A O 1
ATOM 730 N N . CYS A 1 93 ? -7.367 4.328 -1.153 1 70.19 93 CYS A N 1
ATOM 731 C CA . CYS A 1 93 ? -5.91 4.234 -1.2 1 70.19 93 CYS A CA 1
ATOM 732 C C . CYS A 1 93 ? -5.266 5.551 -0.795 1 70.19 93 CYS A C 1
ATOM 734 O O . CYS A 1 93 ? -5.84 6.621 -1.004 1 70.19 93 CYS A O 1
ATOM 736 N N . TYR A 1 94 ? -4.121 5.445 -0.122 1 76.38 94 TYR A N 1
ATOM 737 C CA . TYR A 1 94 ? -3.344 6.605 0.29 1 76.38 94 TYR A CA 1
ATOM 738 C C . TYR A 1 94 ? -1.983 6.625 -0.397 1 76.38 94 TYR A C 1
ATOM 740 O O . TYR A 1 94 ? -1.36 5.574 -0.581 1 76.38 94 TYR A O 1
ATOM 748 N N . LYS A 1 95 ? -1.56 7.809 -0.823 1 75.38 95 LYS A N 1
ATOM 749 C CA . LYS A 1 95 ? -0.209 8.008 -1.34 1 75.38 95 LYS A CA 1
ATOM 750 C C . LYS A 1 95 ? 0.549 9.039 -0.509 1 75.38 95 LYS A C 1
ATOM 752 O O . LYS A 1 95 ? 0.085 10.172 -0.338 1 75.38 95 LYS A O 1
ATOM 757 N N . PHE A 1 96 ? 1.719 8.539 -0.02 1 77.81 96 PHE A N 1
ATOM 758 C CA . PHE A 1 96 ? 2.617 9.438 0.694 1 77.81 96 PHE A CA 1
ATOM 759 C C . PHE A 1 96 ? 3.691 9.984 -0.239 1 77.81 96 PHE A C 1
ATOM 761 O O . PHE A 1 96 ? 4.328 9.219 -0.973 1 77.81 96 PHE A O 1
ATOM 768 N N . SER A 1 97 ? 3.816 11.344 -0.278 1 76.94 97 SER A N 1
ATOM 769 C CA . SER A 1 97 ? 4.809 11.977 -1.138 1 76.94 97 SER A CA 1
ATOM 770 C C . SER A 1 97 ? 5.789 12.82 -0.325 1 76.94 97 SER A C 1
ATOM 772 O O . SER A 1 97 ? 5.383 13.523 0.603 1 76.94 97 SER A O 1
ATOM 774 N N . ALA A 1 98 ? 7.066 12.672 -0.76 1 75.94 98 ALA A N 1
ATOM 775 C CA . ALA A 1 98 ? 8.102 13.445 -0.087 1 75.94 98 ALA A CA 1
ATOM 776 C C . ALA A 1 98 ? 8.477 14.68 -0.9 1 75.94 98 ALA A C 1
ATOM 778 O O . ALA A 1 98 ? 9.445 15.375 -0.583 1 75.94 98 ALA A O 1
ATOM 779 N N . ASP A 1 99 ? 7.668 14.984 -1.907 1 76.94 99 ASP A N 1
ATOM 780 C CA . ASP A 1 99 ? 7.883 16.203 -2.668 1 76.94 99 ASP A CA 1
ATOM 781 C C . ASP A 1 99 ? 7.469 17.438 -1.857 1 76.94 99 ASP A C 1
ATOM 783 O O . ASP A 1 99 ? 6.375 17.469 -1.291 1 76.94 99 ASP A O 1
ATOM 787 N N . ALA A 1 100 ? 8.43 18.328 -1.855 1 83.62 100 ALA A N 1
ATOM 788 C CA . ALA A 1 100 ? 8.094 19.562 -1.156 1 83.62 100 ALA A CA 1
ATOM 789 C C . ALA A 1 100 ? 7.238 20.469 -2.029 1 83.62 100 ALA A C 1
ATOM 791 O O . ALA A 1 100 ? 7.691 20.938 -3.078 1 83.62 100 ALA A O 1
ATOM 792 N N . LEU A 1 101 ? 5.984 20.719 -1.631 1 92.06 101 LEU A N 1
ATOM 793 C CA . LEU A 1 101 ? 5.047 21.547 -2.381 1 92.06 101 LEU A CA 1
ATOM 794 C C . LEU A 1 101 ? 4.223 22.422 -1.442 1 92.06 101 LEU A C 1
ATOM 796 O O . LEU A 1 101 ? 3.971 22.047 -0.296 1 92.06 101 LEU A O 1
ATOM 800 N N . PRO A 1 102 ? 3.877 23.594 -1.989 1 95.31 102 PRO A N 1
ATOM 801 C CA . PRO A 1 102 ? 2.832 24.312 -1.261 1 95.31 102 PRO A CA 1
ATOM 802 C C . PRO A 1 102 ? 1.494 23.578 -1.266 1 95.31 102 PRO A C 1
ATOM 804 O O . PRO A 1 102 ? 1.315 22.609 -2.025 1 95.31 102 PRO A O 1
ATOM 807 N N . PHE A 1 103 ? 0.624 24.031 -0.505 1 95.75 103 PHE A N 1
ATOM 808 C CA . PHE A 1 103 ? -0.623 23.328 -0.225 1 95.75 103 PHE A CA 1
ATOM 809 C C . PHE A 1 103 ? -1.401 23.062 -1.51 1 95.75 103 PHE A C 1
ATOM 811 O O . PHE A 1 103 ? -1.771 21.922 -1.803 1 95.75 103 PHE A O 1
ATOM 818 N N . TYR A 1 104 ? -1.644 24.094 -2.262 1 96.62 104 TYR A N 1
ATOM 819 C CA . TYR A 1 104 ? -2.533 23.969 -3.41 1 96.62 104 TYR A CA 1
ATOM 820 C C . TYR A 1 104 ? -1.853 23.203 -4.539 1 96.62 104 TYR A C 1
ATOM 822 O O . TYR A 1 104 ? -2.518 22.531 -5.332 1 96.62 104 TYR A O 1
ATOM 830 N N . MET A 1 105 ? -0.591 23.312 -4.562 1 97 105 MET A N 1
ATOM 831 C CA . MET A 1 105 ? 0.119 22.484 -5.527 1 97 105 MET A CA 1
ATOM 832 C C . MET A 1 105 ? 0.086 21.016 -5.109 1 97 105 MET A C 1
ATOM 834 O O . MET A 1 105 ? 0.006 20.125 -5.957 1 97 105 MET A O 1
ATOM 838 N N . ALA A 1 106 ? 0.228 20.734 -3.859 1 94.94 106 ALA A N 1
ATOM 839 C CA . ALA A 1 106 ? 0.072 19.375 -3.357 1 94.94 106 ALA A CA 1
ATOM 840 C C . ALA A 1 106 ? -1.32 18.828 -3.664 1 94.94 106 ALA A C 1
ATOM 842 O O . ALA A 1 106 ? -1.468 17.672 -4.074 1 94.94 106 ALA A O 1
ATOM 843 N N . GLU A 1 107 ? -2.361 19.672 -3.447 1 97.12 107 GLU A N 1
ATOM 844 C CA . GLU A 1 107 ? -3.729 19.297 -3.783 1 97.12 107 GLU A CA 1
ATOM 845 C C . GLU A 1 107 ? -3.859 18.953 -5.266 1 97.12 107 GLU A C 1
ATOM 847 O O . GLU A 1 107 ? -4.48 17.953 -5.633 1 97.12 107 GLU A O 1
ATOM 852 N N . GLU A 1 108 ? -3.285 19.766 -6.043 1 96.62 108 GLU A N 1
ATOM 853 C CA . GLU A 1 108 ? -3.336 19.516 -7.484 1 96.62 108 GLU A CA 1
ATOM 854 C C . GLU A 1 108 ? -2.641 18.203 -7.844 1 96.62 108 GLU A C 1
ATOM 856 O O . GLU A 1 108 ? -3.109 17.469 -8.719 1 96.62 108 GLU A O 1
ATOM 861 N N . ALA A 1 109 ? -1.556 18.016 -7.223 1 89 109 ALA A N 1
ATOM 862 C CA . ALA A 1 109 ? -0.857 16.75 -7.453 1 89 109 ALA A CA 1
ATOM 863 C C . ALA A 1 109 ? -1.745 15.562 -7.102 1 89 109 ALA A C 1
ATOM 865 O O . ALA A 1 109 ? -1.776 14.57 -7.828 1 89 109 ALA A O 1
ATOM 866 N N . CYS A 1 110 ? -2.432 15.633 -6.004 1 90.19 110 CYS A N 1
ATOM 867 C CA . CYS A 1 110 ? -3.332 14.562 -5.602 1 90.19 110 CYS A CA 1
ATOM 868 C C . CYS A 1 110 ? -4.496 14.43 -6.574 1 90.19 110 CYS A C 1
ATOM 870 O O . CYS A 1 110 ? -4.914 13.32 -6.906 1 90.19 110 CYS A O 1
ATOM 872 N N . GLN A 1 111 ? -5 15.539 -7.039 1 93.19 111 GLN A N 1
ATOM 873 C CA . GLN A 1 111 ? -6.09 15.523 -8.008 1 93.19 111 GLN A CA 1
ATOM 874 C C . GLN A 1 111 ? -5.66 14.852 -9.312 1 93.19 111 GLN A C 1
ATOM 876 O O . GLN A 1 111 ? -6.453 14.148 -9.945 1 93.19 111 GLN A O 1
ATOM 881 N N . SER A 1 112 ? -4.453 15.117 -9.633 1 86.62 112 SER A N 1
ATOM 882 C CA . SER A 1 112 ? -3.934 14.508 -10.852 1 86.62 112 SER A CA 1
ATOM 883 C C . SER A 1 112 ? -3.889 12.992 -10.742 1 86.62 112 SER A C 1
ATOM 885 O O . SER A 1 112 ? -3.852 12.289 -11.75 1 86.62 112 SER A O 1
ATOM 887 N N . LEU A 1 113 ? -3.908 12.477 -9.531 1 76.56 113 LEU A N 1
ATOM 888 C CA . LEU A 1 113 ? -3.924 11.039 -9.281 1 76.56 113 LEU A CA 1
ATOM 889 C C . LEU A 1 113 ? -5.352 10.531 -9.086 1 76.56 113 LEU A C 1
ATOM 891 O O . LEU A 1 113 ? -5.566 9.344 -8.844 1 76.56 113 LEU A O 1
ATOM 895 N N . GLY A 1 114 ? -6.277 11.5 -9.172 1 85.06 114 GLY A N 1
ATOM 896 C CA . GLY A 1 114 ? -7.664 11.102 -9.016 1 85.06 114 GLY A CA 1
ATOM 897 C C . GLY A 1 114 ? -8.156 11.203 -7.586 1 85.06 114 GLY A C 1
ATOM 898 O O . GLY A 1 114 ? -9.188 10.617 -7.234 1 85.06 114 GLY A O 1
ATOM 899 N N . GLY A 1 115 ? -7.457 11.812 -6.793 1 91.62 115 GLY A N 1
ATOM 900 C CA . GLY A 1 115 ? -7.816 11.961 -5.395 1 91.62 115 GLY A CA 1
ATOM 901 C C . GLY A 1 115 ? -7.656 13.383 -4.887 1 91.62 115 GLY A C 1
ATOM 902 O O . GLY A 1 115 ? -7.859 14.336 -5.633 1 91.62 115 GLY A O 1
ATOM 903 N N . HIS A 1 116 ? -7.492 13.508 -3.57 1 95.31 116 HIS A N 1
ATOM 904 C CA . HIS A 1 116 ? -7.289 14.758 -2.848 1 95.31 116 HIS A CA 1
ATOM 905 C C . HIS A 1 116 ? -6.309 14.578 -1.693 1 95.31 116 HIS A C 1
ATOM 907 O O . HIS A 1 116 ? -5.992 13.445 -1.316 1 95.31 116 HIS A O 1
ATOM 913 N N . LEU A 1 117 ? -5.777 15.727 -1.287 1 95.5 117 LEU A N 1
ATOM 914 C CA . LEU A 1 117 ? -5.125 15.625 0.014 1 95.5 117 LEU A CA 1
ATOM 915 C C . LEU A 1 117 ? -6.027 14.938 1.027 1 95.5 117 LEU A C 1
ATOM 917 O O . LEU A 1 117 ? -7.242 15.148 1.027 1 95.5 117 LEU A O 1
ATOM 921 N N . VAL A 1 118 ? -5.43 14.195 1.945 1 91.62 118 VAL A N 1
ATOM 922 C CA . VAL A 1 118 ? -6.148 13.258 2.807 1 91.62 118 VAL A CA 1
ATOM 923 C C . VAL A 1 118 ? -7.074 14.031 3.744 1 91.62 118 VAL A C 1
ATOM 925 O O . VAL A 1 118 ? -6.707 15.094 4.258 1 91.62 118 VAL A O 1
ATOM 928 N N . SER A 1 119 ? -8.227 13.523 3.82 1 94.69 119 SER A N 1
ATOM 929 C CA . SER A 1 119 ? -9.219 13.953 4.805 1 94.69 119 SER A CA 1
ATOM 930 C C . SER A 1 119 ? -9.477 12.859 5.836 1 94.69 119 SER A C 1
ATOM 932 O O . SER A 1 119 ? -9.266 11.672 5.559 1 94.69 119 SER A O 1
ATOM 934 N N . PHE A 1 120 ? -9.797 13.273 7.051 1 87.81 120 PHE A N 1
ATOM 935 C CA . PHE A 1 120 ? -10.031 12.305 8.117 1 87.81 120 PHE A CA 1
ATOM 936 C C . PHE A 1 120 ? -11.492 12.336 8.562 1 87.81 120 PHE A C 1
ATOM 938 O O . PHE A 1 120 ? -12.062 13.414 8.766 1 87.81 120 PHE A O 1
ATOM 945 N N . GLN A 1 121 ? -11.977 11.164 8.711 1 83.88 121 GLN A N 1
ATOM 946 C CA . GLN A 1 121 ? -13.305 11.055 9.305 1 83.88 121 GLN A CA 1
ATOM 947 C C . GLN A 1 121 ? -13.219 10.633 10.773 1 83.88 121 GLN A C 1
ATOM 949 O O . GLN A 1 121 ? -14.133 10.883 11.555 1 83.88 121 GLN A O 1
ATOM 954 N N . GLU A 1 122 ? -12.109 9.984 11.133 1 80.38 122 GLU A N 1
ATOM 955 C CA . GLU A 1 122 ? -11.883 9.508 12.492 1 80.38 122 GLU A CA 1
ATOM 956 C C . GLU A 1 122 ? -10.398 9.562 12.852 1 80.38 122 GLU A C 1
ATOM 958 O O . GLU A 1 122 ? -9.547 9.766 11.984 1 80.38 122 GLU A O 1
ATOM 963 N N . GLY A 1 123 ? -10.133 9.43 14.164 1 81.75 123 GLY A N 1
ATOM 964 C CA . GLY A 1 123 ? -8.789 9.578 14.695 1 81.75 123 GLY A CA 1
ATOM 965 C C . GLY A 1 123 ? -7.832 8.508 14.195 1 81.75 123 GLY A C 1
ATOM 966 O O . GLY A 1 123 ? -6.633 8.75 14.062 1 81.75 123 GLY A O 1
ATOM 967 N N . LEU A 1 124 ? -8.398 7.492 13.914 1 75.25 124 LEU A N 1
ATOM 968 C CA . LEU A 1 124 ? -7.547 6.387 13.477 1 75.25 124 LEU A CA 1
ATOM 969 C C . LEU A 1 124 ? -6.816 6.734 12.188 1 75.25 124 LEU A C 1
ATOM 971 O O . LEU A 1 124 ? -5.637 6.406 12.031 1 75.25 124 LEU A O 1
ATOM 975 N N . GLU A 1 125 ? -7.457 7.324 11.258 1 78.94 125 GLU A N 1
ATOM 976 C CA . GLU A 1 125 ? -6.812 7.73 10.016 1 78.94 125 GLU A CA 1
ATOM 977 C C . GLU A 1 125 ? -5.691 8.734 10.281 1 78.94 125 GLU A C 1
ATOM 979 O O . GLU A 1 125 ? -4.629 8.664 9.656 1 78.94 125 GLU A O 1
ATOM 984 N N . ASN A 1 126 ? -5.953 9.625 11.18 1 83.88 126 ASN A N 1
ATOM 985 C CA . ASN A 1 126 ? -4.953 10.609 11.562 1 83.88 126 ASN A CA 1
ATOM 986 C C . ASN A 1 126 ? -3.684 9.953 12.086 1 83.88 126 ASN A C 1
ATOM 988 O O . ASN A 1 126 ? -2.578 10.312 11.68 1 83.88 126 ASN A O 1
ATOM 992 N N . ALA A 1 127 ? -3.867 9.078 13.008 1 79.25 127 ALA A N 1
ATOM 993 C CA . ALA A 1 127 ? -2.727 8.375 13.594 1 79.25 127 ALA A CA 1
ATOM 994 C C . ALA A 1 127 ? -1.961 7.602 12.523 1 79.25 127 ALA A C 1
ATOM 996 O O . ALA A 1 127 ? -0.728 7.598 12.516 1 79.25 127 ALA A O 1
ATOM 997 N N . MET A 1 128 ? -2.652 7.004 11.656 1 75.5 128 MET A N 1
ATOM 998 C CA . MET A 1 128 ? -2.037 6.23 10.578 1 75.5 128 MET A CA 1
ATOM 999 C C . MET A 1 128 ? -1.166 7.121 9.703 1 75.5 128 MET A C 1
ATOM 1001 O O . MET A 1 128 ? -0.053 6.738 9.336 1 75.5 128 MET A O 1
ATOM 1005 N N . VAL A 1 129 ? -1.688 8.227 9.297 1 79.5 129 VAL A N 1
ATOM 1006 C CA . VAL A 1 129 ? -0.975 9.148 8.414 1 79.5 129 VAL A CA 1
ATOM 1007 C C . VAL A 1 129 ? 0.287 9.656 9.109 1 79.5 129 VAL A C 1
ATOM 1009 O O . VAL A 1 129 ? 1.362 9.688 8.508 1 79.5 129 VAL A O 1
ATOM 1012 N N . ALA A 1 130 ? 0.156 10.016 10.336 1 80.12 130 ALA A N 1
ATOM 1013 C CA . ALA A 1 130 ? 1.311 10.531 11.07 1 80.12 130 ALA A CA 1
ATOM 1014 C C . ALA A 1 130 ? 2.4 9.469 11.195 1 80.12 130 ALA A C 1
ATOM 1016 O O . ALA A 1 130 ? 3.58 9.75 10.977 1 80.12 130 ALA A O 1
ATOM 1017 N N . GLU A 1 131 ? 1.975 8.352 11.555 1 74.62 131 GLU A N 1
ATOM 1018 C CA . GLU A 1 131 ? 2.934 7.27 11.75 1 74.62 131 GLU A CA 1
ATOM 1019 C C . GLU A 1 131 ? 3.611 6.887 10.438 1 74.62 131 GLU A C 1
ATOM 1021 O O . GLU A 1 131 ? 4.816 6.641 10.406 1 74.62 131 GLU A O 1
ATOM 1026 N N . THR A 1 132 ? 2.854 6.824 9.445 1 70.81 132 THR A N 1
ATOM 1027 C CA . THR A 1 132 ? 3.4 6.461 8.141 1 70.81 132 THR A CA 1
ATOM 1028 C C . THR A 1 132 ? 4.387 7.52 7.656 1 70.81 132 THR A C 1
ATOM 1030 O O . THR A 1 132 ? 5.43 7.188 7.086 1 70.81 132 THR A O 1
ATOM 1033 N N . ALA A 1 133 ? 4.012 8.727 7.793 1 73.44 133 ALA A N 1
ATOM 1034 C CA . ALA A 1 133 ? 4.898 9.82 7.402 1 73.44 133 ALA A CA 1
ATOM 1035 C C . ALA A 1 133 ? 6.234 9.727 8.125 1 73.44 133 ALA A C 1
ATOM 1037 O O . ALA A 1 133 ? 7.289 9.961 7.531 1 73.44 133 ALA A O 1
ATOM 1038 N N . GLN A 1 134 ? 6.184 9.352 9.32 1 70.06 134 GLN A N 1
ATOM 1039 C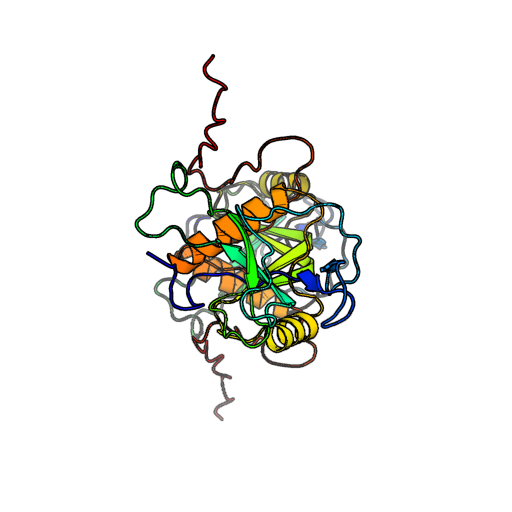 CA . GLN A 1 134 ? 7.402 9.188 10.109 1 70.06 134 GLN A CA 1
ATOM 1040 C C . GLN A 1 134 ? 8.258 8.047 9.57 1 70.06 134 GLN A C 1
ATOM 1042 O O . GLN A 1 134 ? 9.477 8.172 9.469 1 70.06 134 GLN A O 1
ATOM 1047 N N . GLN A 1 135 ? 7.605 7.016 9.25 1 64.75 135 GLN A N 1
ATOM 1048 C CA . GLN A 1 135 ? 8.32 5.848 8.742 1 64.75 135 GLN A CA 1
ATOM 1049 C C . GLN A 1 135 ? 8.984 6.148 7.402 1 64.75 135 GLN A C 1
ATOM 1051 O O . GLN A 1 135 ? 10.094 5.688 7.133 1 64.75 135 GLN A O 1
ATOM 1056 N N . GLN A 1 136 ? 8.305 6.797 6.543 1 60.78 136 GLN A N 1
ATOM 1057 C CA . GLN A 1 136 ? 8.859 7.152 5.242 1 60.78 136 GLN A CA 1
ATOM 1058 C C . GLN A 1 136 ? 10.102 8.016 5.395 1 60.78 136 GLN A C 1
ATOM 1060 O O . GLN A 1 136 ? 11.055 7.883 4.625 1 60.78 136 GLN A O 1
ATOM 1065 N N . ARG A 1 137 ? 9.93 8.883 6.195 1 61 137 ARG A N 1
ATOM 1066 C CA . ARG A 1 137 ? 11.094 9.742 6.43 1 61 137 ARG A CA 1
ATOM 1067 C C . ARG A 1 137 ? 12.297 8.914 6.867 1 61 137 ARG A C 1
ATOM 1069 O O . ARG A 1 137 ? 13.438 9.242 6.516 1 61 137 ARG A O 1
ATOM 1076 N N . THR A 1 138 ? 11.906 7.957 7.535 1 51.47 138 THR A N 1
ATOM 1077 C CA . THR A 1 138 ? 13.008 7.125 8.023 1 51.47 138 THR A CA 1
ATOM 1078 C C . THR A 1 138 ? 13.375 6.059 6.996 1 51.47 138 THR A C 1
ATOM 1080 O O . THR A 1 138 ? 14.352 5.332 7.176 1 51.47 138 THR A O 1
ATOM 1083 N N . GLY A 1 139 ? 12.773 6.184 5.75 1 47.25 139 GLY A N 1
ATOM 1084 C CA . GLY A 1 139 ? 13.086 5.242 4.691 1 47.25 139 GLY A CA 1
ATOM 1085 C C . GLY A 1 139 ? 12.344 3.924 4.82 1 47.25 139 GLY A C 1
ATOM 1086 O O . GLY A 1 139 ? 12.734 2.924 4.207 1 47.25 139 GLY A O 1
ATOM 1087 N N . SER A 1 140 ? 11.383 3.99 5.684 1 40.78 140 SER A N 1
ATOM 1088 C CA . SER A 1 140 ? 10.695 2.707 5.809 1 40.78 140 SER A CA 1
ATOM 1089 C C . SER A 1 140 ? 9.617 2.549 4.734 1 40.78 140 SER A C 1
ATOM 1091 O O . SER A 1 140 ? 8.891 3.496 4.438 1 40.78 140 SER A O 1
ATOM 1093 N N . PRO A 1 141 ? 9.805 1.656 3.791 1 35.59 141 PRO A N 1
ATOM 1094 C CA . PRO A 1 141 ? 8.812 1.427 2.734 1 35.59 141 PRO A CA 1
ATOM 1095 C C . PRO A 1 141 ? 7.391 1.304 3.273 1 35.59 141 PRO A C 1
ATOM 1097 O O . PRO A 1 141 ? 7.176 0.684 4.32 1 35.59 141 PRO A O 1
ATOM 1100 N N . PHE A 1 142 ? 6.523 2.426 3.574 1 37.28 142 PHE A N 1
ATOM 1101 C CA . PHE A 1 142 ? 5.273 2.219 4.301 1 37.28 142 PHE A CA 1
ATOM 1102 C C . PHE A 1 142 ? 4.105 2.055 3.336 1 37.28 142 PHE A C 1
ATOM 1104 O O . PHE A 1 142 ? 4.094 2.654 2.26 1 37.28 142 PHE A O 1
ATOM 1111 N N . TRP A 1 143 ? 3.77 0.845 2.883 1 34.38 143 TRP A N 1
ATOM 1112 C CA . TRP A 1 143 ? 2.498 0.639 2.197 1 34.38 143 TRP A CA 1
ATOM 1113 C C . TRP A 1 143 ? 1.326 0.823 3.156 1 34.38 143 TRP A C 1
ATOM 1115 O O . TRP A 1 143 ? 1.278 0.193 4.215 1 34.38 143 TRP A O 1
ATOM 1125 N N . ILE A 1 144 ? 0.772 2.119 3.459 1 36.12 144 ILE A N 1
ATOM 1126 C CA . ILE A 1 144 ? -0.308 2.193 4.438 1 36.12 144 ILE A CA 1
ATOM 1127 C C . ILE A 1 144 ? -1.617 1.739 3.793 1 36.12 144 ILE A C 1
ATOM 1129 O O . ILE A 1 144 ? -2.055 2.309 2.791 1 36.12 144 ILE A O 1
ATOM 1133 N N . GLY A 1 145 ? -1.799 0.456 3.262 1 36.06 145 GLY A N 1
ATOM 1134 C CA . GLY A 1 145 ? -3.191 0.114 3.021 1 36.06 145 GLY A CA 1
ATOM 1135 C C . GLY A 1 145 ? -4.051 0.19 4.27 1 36.06 145 GLY A C 1
ATOM 1136 O O . GLY A 1 145 ? -3.777 -0.493 5.258 1 36.06 145 GLY A O 1
ATOM 1137 N N . LEU A 1 146 ? -4.57 1.465 4.621 1 34.81 146 LEU A N 1
ATOM 1138 C CA . LEU A 1 146 ? -5.473 1.596 5.758 1 34.81 146 LEU A CA 1
ATOM 1139 C C . LEU A 1 146 ? -6.598 0.566 5.684 1 34.81 146 LEU A C 1
ATOM 1141 O O . LEU A 1 146 ? -7.367 0.555 4.723 1 34.81 146 LEU A O 1
ATOM 1145 N N . ASN A 1 147 ? -6.297 -0.728 5.711 1 32.44 147 ASN A N 1
ATOM 1146 C CA . ASN A 1 147 ? -7.504 -1.533 5.863 1 32.44 147 ASN A CA 1
ATOM 1147 C C . ASN A 1 147 ? -8.336 -1.067 7.055 1 32.44 147 ASN A C 1
ATOM 1149 O O . ASN A 1 147 ? -7.836 -0.975 8.172 1 32.44 147 ASN A O 1
ATOM 1153 N N . LYS A 1 148 ? -9.258 -0.078 6.895 1 33.91 148 LYS A N 1
ATOM 1154 C CA . LYS A 1 148 ? -10.297 0.017 7.918 1 33.91 148 LYS A CA 1
ATOM 1155 C C . LYS A 1 148 ? -10.688 -1.365 8.43 1 33.91 148 LYS A C 1
ATOM 1157 O O . LYS A 1 148 ? -11.383 -2.115 7.734 1 33.91 148 LYS A O 1
ATOM 1162 N N . LEU A 1 149 ? -9.812 -2.188 9.031 1 29.17 149 LEU A N 1
ATOM 1163 C CA . LEU A 1 149 ? -10.336 -3.377 9.695 1 29.17 149 LEU A CA 1
ATOM 1164 C C . LEU A 1 149 ? -11.578 -3.043 10.508 1 29.17 149 LEU A C 1
ATOM 1166 O O . LEU A 1 149 ? -11.734 -1.916 10.984 1 29.17 149 LEU A O 1
ATOM 1170 N N . ASN A 1 150 ? -12.609 -3.912 10.68 1 30.47 150 ASN A N 1
ATOM 1171 C CA . ASN A 1 150 ? -13.664 -3.807 11.688 1 30.47 150 ASN A CA 1
ATOM 1172 C C . ASN A 1 150 ? -13.172 -3.098 12.945 1 30.47 150 ASN A C 1
ATOM 1174 O O . ASN A 1 150 ? -11.984 -2.781 13.055 1 30.47 150 ASN A O 1
ATOM 1178 N N . GLY A 1 151 ? -13.547 -3.643 14.375 1 27.64 151 GLY A N 1
ATOM 1179 C CA . GLY A 1 151 ? -13.297 -3.059 15.68 1 27.64 151 GLY A CA 1
ATOM 1180 C C . GLY A 1 151 ? -11.906 -2.467 15.812 1 27.64 151 GLY A C 1
ATOM 1181 O O . GLY A 1 151 ? -11.453 -1.725 14.938 1 27.64 151 GLY A O 1
ATOM 1182 N N . ASN A 1 152 ? -10.961 -3.086 16.891 1 25.36 152 ASN A N 1
ATOM 1183 C CA . ASN A 1 152 ? -9.875 -2.453 17.625 1 25.36 152 ASN A CA 1
ATOM 1184 C C . ASN A 1 152 ? -8.75 -2.01 16.703 1 25.36 152 ASN A C 1
ATOM 1186 O O . ASN A 1 152 ? -8.789 -2.273 15.5 1 25.36 152 ASN A O 1
ATOM 1190 N N . ALA A 1 153 ? -7.406 -2.387 17.312 1 25.77 153 ALA A N 1
ATOM 1191 C CA . ALA A 1 153 ? -5.984 -2.053 17.25 1 25.77 153 ALA A CA 1
ATOM 1192 C C . ALA A 1 153 ? -5.41 -2.369 15.867 1 25.77 153 ALA A C 1
ATOM 1194 O O . ALA A 1 153 ? -5.645 -3.451 15.32 1 25.77 153 ALA A O 1
ATOM 1195 N N . TRP A 1 154 ? -5.27 -1.421 15.047 1 27.84 154 TRP A N 1
ATOM 1196 C CA . TRP A 1 154 ? -4.551 -1.384 13.781 1 27.84 154 TRP A CA 1
ATOM 1197 C C . TRP A 1 154 ? -3.307 -2.264 13.836 1 27.84 154 TRP A C 1
ATOM 1199 O O . TRP A 1 154 ? -2.404 -2.023 14.641 1 27.84 154 TRP A O 1
ATOM 1209 N N . SER A 1 155 ? -3.52 -3.529 13.984 1 26.14 155 SER A N 1
ATOM 1210 C CA . SER A 1 155 ? -2.326 -4.371 14.008 1 26.14 155 SER A CA 1
ATOM 1211 C C . SER A 1 155 ? -1.5 -4.191 12.734 1 26.14 155 SER A C 1
ATOM 1213 O O . SER A 1 155 ? -2.027 -4.285 11.625 1 26.14 155 SER A O 1
ATOM 1215 N N . TYR A 1 156 ? -0.687 -3.246 12.836 1 27.64 156 TYR A N 1
ATOM 1216 C CA . TYR A 1 156 ? 0.398 -3.182 11.859 1 27.64 156 TYR A CA 1
ATOM 1217 C C . TYR A 1 156 ? 0.951 -4.57 11.57 1 27.64 156 TYR A C 1
ATOM 1219 O O . TYR A 1 156 ? 1.273 -5.324 12.492 1 27.64 156 TYR A O 1
ATOM 1227 N N . THR A 1 157 ? 0.357 -5.289 10.781 1 26.66 157 THR A N 1
ATOM 1228 C CA . THR A 1 157 ? 0.98 -6.574 10.477 1 26.66 157 THR A CA 1
ATOM 1229 C C . THR A 1 157 ? 2.465 -6.395 10.172 1 26.66 157 THR A C 1
ATOM 1231 O O . THR A 1 157 ? 3.113 -7.309 9.664 1 26.66 157 THR A O 1
ATOM 1234 N N . ASP A 1 158 ? 3.102 -5.234 10.031 1 28.05 158 ASP A N 1
ATOM 1235 C CA . ASP A 1 158 ? 4.516 -5.59 10.109 1 28.05 158 ASP A CA 1
ATOM 1236 C C . ASP A 1 158 ? 4.828 -6.285 11.438 1 28.05 158 ASP A C 1
ATOM 1238 O O . ASP A 1 158 ? 4.133 -6.082 12.43 1 28.05 158 ASP A O 1
ATOM 1242 N N . ASP A 1 159 ? 5.41 -7.527 11.523 1 28.23 159 ASP A N 1
ATOM 1243 C CA . ASP A 1 159 ? 5.926 -8.094 12.766 1 28.23 159 ASP A CA 1
ATOM 1244 C C . ASP A 1 159 ? 6.391 -6.996 13.719 1 28.23 159 ASP A C 1
ATOM 1246 O O . ASP A 1 159 ? 6.898 -7.285 14.805 1 28.23 159 ASP A O 1
ATOM 1250 N N . SER A 1 160 ? 6.852 -5.852 13.289 1 26.92 160 SER A N 1
ATOM 1251 C CA . SER A 1 160 ? 7.363 -5.047 14.398 1 26.92 160 SER A CA 1
ATOM 1252 C C . SER A 1 160 ? 6.227 -4.379 15.164 1 26.92 160 SER A C 1
ATOM 1254 O O . SER A 1 160 ? 5.328 -3.787 14.562 1 26.92 160 SER A O 1
ATOM 1256 N N . GLN A 1 161 ? 5.832 -4.941 16.25 1 25.95 161 GLN A N 1
ATOM 1257 C CA . GLN A 1 161 ? 4.977 -4.547 17.375 1 25.95 161 GLN A CA 1
ATOM 1258 C C . GLN A 1 161 ? 5.07 -3.047 17.625 1 25.95 161 GLN A C 1
ATOM 1260 O O . GLN A 1 161 ? 6.113 -2.551 18.062 1 25.95 161 GLN A O 1
ATOM 1265 N N . VAL A 1 162 ? 4.602 -2.24 16.828 1 27.7 162 VAL A N 1
ATOM 1266 C CA . VAL A 1 162 ? 4.523 -0.952 17.516 1 27.7 162 VAL A CA 1
ATOM 1267 C C . VAL A 1 162 ? 3.594 -1.061 18.719 1 27.7 162 VAL A C 1
ATOM 1269 O O . VAL A 1 162 ? 2.441 -1.478 18.578 1 27.7 162 VAL A O 1
ATOM 1272 N N . SER A 1 163 ? 4.094 -1.389 19.891 1 25.2 163 SER A N 1
ATOM 1273 C CA . SER A 1 163 ? 3.455 -1.271 21.188 1 25.2 163 SER A CA 1
ATOM 1274 C C . SER A 1 163 ? 2.764 0.078 21.359 1 25.2 163 SER A C 1
ATOM 1276 O O . SER A 1 163 ? 3.406 1.126 21.25 1 25.2 163 SER A O 1
ATOM 1278 N N . PHE A 1 164 ? 1.656 0.219 20.859 1 26.23 164 PHE A N 1
ATOM 1279 C CA . PHE A 1 164 ? 0.872 1.324 21.391 1 26.23 164 PHE A CA 1
ATOM 1280 C C . PHE A 1 164 ? 0.794 1.241 22.922 1 26.23 164 PHE A C 1
ATOM 1282 O O . PHE A 1 164 ? 0.262 0.274 23.469 1 26.23 164 PHE A O 1
ATOM 1289 N N . THR A 1 165 ? 1.878 1.579 23.641 1 25.16 165 THR A N 1
ATOM 1290 C CA . THR A 1 165 ? 1.767 1.751 25.078 1 25.16 165 THR A CA 1
ATOM 1291 C C . THR A 1 165 ? 0.548 2.6 25.438 1 25.16 165 THR A C 1
ATOM 1293 O O . THR A 1 165 ? 0.378 3.701 24.906 1 25.16 165 THR A O 1
ATOM 1296 N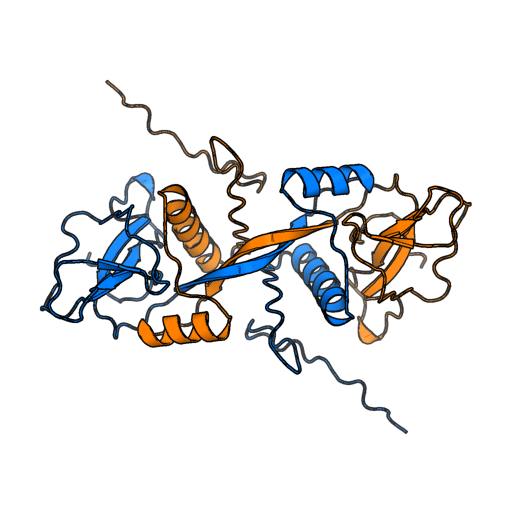 N . ASN A 1 166 ? -0.473 1.918 25.641 1 24.62 166 ASN A N 1
ATOM 1297 C CA . ASN A 1 166 ? -1.541 2.488 26.453 1 24.62 166 ASN A CA 1
ATOM 1298 C C . ASN A 1 166 ? -0.985 3.262 27.656 1 24.62 166 ASN A C 1
ATOM 1300 O O . ASN A 1 166 ? -0.208 2.721 28.438 1 24.62 166 ASN A O 1
ATOM 1304 N N . TRP A 1 167 ? -0.784 4.484 27.609 1 22.66 167 TRP A N 1
ATOM 1305 C CA . TRP A 1 167 ? -0.557 5.227 28.844 1 22.66 167 TRP A CA 1
ATOM 1306 C C . TRP A 1 167 ? -1.61 4.875 29.891 1 22.66 167 TRP A C 1
ATOM 1308 O O . TRP A 1 167 ? -2.799 5.141 29.688 1 22.66 167 TRP A O 1
ATOM 1318 N N . LYS A 1 168 ? -1.435 3.662 30.578 1 25.25 168 LYS A N 1
ATOM 1319 C CA . LYS A 1 168 ? -2.123 3.496 31.844 1 25.25 168 LYS A CA 1
ATOM 1320 C C . LYS A 1 168 ? -2.057 4.777 32.688 1 25.25 168 LYS A C 1
ATOM 1322 O O . LYS A 1 168 ? -1.017 5.434 32.719 1 25.25 168 LYS A O 1
ATOM 1327 N N . ASP A 1 169 ? -3.256 5.344 33.062 1 21.02 169 ASP A N 1
ATOM 1328 C CA . ASP A 1 169 ? -3.629 6.281 34.125 1 21.02 169 ASP A CA 1
ATOM 1329 C C . ASP A 1 169 ? -2.852 6 35.406 1 21.02 169 ASP A C 1
ATOM 1331 O O . ASP A 1 169 ? -3 4.938 36 1 21.02 169 ASP A O 1
ATOM 1335 N N . SER A 1 170 ? -1.485 5.898 35.438 1 20.28 170 SER A N 1
ATOM 1336 C CA . SER A 1 170 ? -1.17 5.922 36.844 1 20.28 170 SER A CA 1
ATOM 1337 C C . SER A 1 170 ? -1.883 7.066 37.562 1 20.28 170 SER A C 1
ATOM 1339 O O . SER A 1 170 ? -1.879 8.203 37.062 1 20.28 170 SER A O 1
ATOM 1341 N N . LYS A 1 171 ? -2.779 6.566 38.625 1 21.78 171 LYS A N 1
ATOM 1342 C CA . LYS A 1 171 ? -2.961 7.242 39.906 1 21.78 171 LYS A CA 1
ATOM 1343 C C . LYS A 1 171 ? -1.622 7.492 40.594 1 21.78 171 LYS A C 1
ATOM 1345 O O . LYS A 1 171 ? -0.709 6.668 40.5 1 21.78 171 LYS A O 1
ATOM 1350 N N . MET B 1 1 ? 12.25 25.141 21.734 1 24.44 1 MET B N 1
ATOM 1351 C CA . MET B 1 1 ? 12.758 25.016 20.375 1 24.44 1 MET B CA 1
ATOM 1352 C C . MET B 1 1 ? 11.617 25.031 19.359 1 24.44 1 MET B C 1
ATOM 1354 O O . MET B 1 1 ? 10.734 24.172 19.406 1 24.44 1 MET B O 1
ATOM 1358 N N . ALA B 1 2 ? 11.125 26.141 18.938 1 31.34 2 ALA B N 1
ATOM 1359 C CA . ALA B 1 2 ? 10.164 26.312 17.859 1 31.34 2 ALA B CA 1
ATOM 1360 C C . ALA B 1 2 ? 10.523 25.453 16.656 1 31.34 2 ALA B C 1
ATOM 1362 O O . ALA B 1 2 ? 11.688 25.391 16.25 1 31.34 2 ALA B O 1
ATOM 1363 N N . TYR B 1 3 ? 9.945 24.344 16.5 1 36.34 3 TYR B N 1
ATOM 1364 C CA . TYR B 1 3 ? 10.188 23.641 15.25 1 36.34 3 TYR B CA 1
ATOM 1365 C C . TYR B 1 3 ? 10.312 24.625 14.094 1 36.34 3 TYR B C 1
ATOM 1367 O O . TYR B 1 3 ? 9.383 25.391 13.812 1 36.34 3 TYR B O 1
ATOM 1375 N N . THR B 1 4 ? 11.297 25.391 13.984 1 37.81 4 THR B N 1
ATOM 1376 C CA . THR B 1 4 ? 11.477 26.422 12.969 1 37.81 4 THR B CA 1
ATOM 1377 C C . THR B 1 4 ? 10.883 25.984 11.641 1 37.81 4 THR B C 1
ATOM 1379 O O . THR B 1 4 ? 10.117 26.719 11.016 1 37.81 4 THR B O 1
ATOM 1382 N N . ASN B 1 5 ? 11.797 25.641 10.641 1 38.34 5 ASN B N 1
ATOM 1383 C CA . ASN B 1 5 ? 11.5 25.516 9.219 1 38.34 5 ASN B CA 1
ATOM 1384 C C . ASN B 1 5 ? 10.414 24.469 8.969 1 38.34 5 ASN B C 1
ATOM 1386 O O . ASN B 1 5 ? 10.242 23.547 9.766 1 38.34 5 ASN B O 1
ATOM 1390 N N . GLY B 1 6 ? 9.32 24.781 8.102 1 46.59 6 GLY B N 1
ATOM 1391 C CA . GLY B 1 6 ? 8.328 24.062 7.328 1 46.59 6 GLY B CA 1
ATOM 1392 C C . GLY B 1 6 ? 8.648 22.578 7.184 1 46.59 6 GLY B C 1
ATOM 1393 O O . GLY B 1 6 ? 7.98 21.859 6.438 1 46.59 6 GLY B O 1
ATOM 1394 N N . ALA B 1 7 ? 9.742 22.141 7.496 1 46.06 7 ALA B N 1
ATOM 1395 C CA . ALA B 1 7 ? 10.438 20.984 6.922 1 46.06 7 ALA B CA 1
ATOM 1396 C C . ALA B 1 7 ? 9.805 19.688 7.387 1 46.06 7 ALA B C 1
ATOM 1398 O O . ALA B 1 7 ? 9.719 18.719 6.621 1 46.06 7 ALA B O 1
ATOM 1399 N N . ASN B 1 8 ? 9.523 19.328 8.664 1 54.28 8 ASN B N 1
ATOM 1400 C CA . ASN B 1 8 ? 9.391 17.891 8.883 1 54.28 8 ASN B CA 1
ATOM 1401 C C . ASN B 1 8 ? 7.922 17.484 9 1 54.28 8 ASN B C 1
ATOM 1403 O O . ASN B 1 8 ? 7.59 16.578 9.766 1 54.28 8 ASN B O 1
ATOM 1407 N N . LEU B 1 9 ? 7.047 18.266 8.266 1 82.38 9 LEU B N 1
ATOM 1408 C CA . LEU B 1 9 ? 5.617 18.078 8.484 1 82.38 9 LEU B CA 1
ATOM 1409 C C . LEU B 1 9 ? 4.926 17.625 7.199 1 82.38 9 LEU B C 1
ATOM 1411 O O . LEU B 1 9 ? 5.566 17.516 6.152 1 82.38 9 LEU B O 1
ATOM 1415 N N . THR B 1 10 ? 3.707 17.156 7.344 1 89.56 10 THR B N 1
ATOM 1416 C CA . THR B 1 10 ? 2.912 16.531 6.289 1 89.56 10 THR B CA 1
ATOM 1417 C C . THR B 1 10 ? 1.613 17.312 6.066 1 89.56 10 THR B C 1
ATOM 1419 O O . THR B 1 10 ? 0.883 17.594 7.02 1 89.56 10 THR B O 1
ATOM 1422 N N . TRP B 1 11 ? 1.392 17.75 4.699 1 94.25 11 TRP B N 1
ATOM 1423 C CA . TRP B 1 11 ? 0.107 18.359 4.371 1 94.25 11 TRP B CA 1
ATOM 1424 C C . TRP B 1 11 ? -1.027 17.344 4.516 1 94.25 11 TRP B C 1
ATOM 1426 O O . TRP B 1 11 ? -0.898 16.188 4.094 1 94.25 11 TRP B O 1
ATOM 1436 N N . ILE B 1 12 ? -2.139 17.766 5.105 1 95.25 12 ILE B N 1
ATOM 1437 C CA . ILE B 1 12 ? -3.428 17.078 4.996 1 95.25 12 ILE B CA 1
ATOM 1438 C C . ILE B 1 12 ? -4.426 17.984 4.277 1 95.25 12 ILE B C 1
ATOM 1440 O O . ILE B 1 12 ? -4.145 19.172 4.043 1 95.25 12 ILE B O 1
ATOM 1444 N N . GLY B 1 13 ? -5.625 17.516 3.996 1 97.44 13 GLY B N 1
ATOM 1445 C CA . GLY B 1 13 ? -6.527 18.219 3.092 1 97.44 13 GLY B CA 1
ATOM 1446 C C . GLY B 1 13 ? -7.465 19.172 3.807 1 97.44 13 GLY B C 1
ATOM 1447 O O . GLY B 1 13 ? -8.609 19.359 3.387 1 97.44 13 GLY B O 1
ATOM 1448 N N . LEU B 1 14 ? -7.008 19.766 4.848 1 96.81 14 LEU B N 1
ATOM 1449 C CA . LEU B 1 14 ? -7.855 20.703 5.566 1 96.81 14 LEU B CA 1
ATOM 1450 C C . LEU B 1 14 ? -7.402 22.141 5.316 1 96.81 14 LEU B C 1
ATOM 1452 O O . LEU B 1 14 ? -6.211 22.438 5.395 1 96.81 14 LEU B O 1
ATOM 1456 N N . LYS B 1 15 ? -8.391 22.953 4.992 1 96.62 15 LYS B N 1
ATOM 1457 C CA . LYS B 1 15 ? -8.156 24.375 4.75 1 96.62 15 LYS B CA 1
ATOM 1458 C C . LYS B 1 15 ? -9.32 25.219 5.254 1 96.62 15 LYS B C 1
ATOM 1460 O O . LYS B 1 15 ? -10.383 24.688 5.578 1 96.62 15 LYS B O 1
ATOM 1465 N N . GLN B 1 16 ? -9.008 26.469 5.402 1 95.06 16 GLN B N 1
ATOM 1466 C CA . GLN B 1 16 ? -10.141 27.344 5.691 1 95.06 16 GLN B CA 1
ATOM 1467 C C . GLN B 1 16 ? -11.188 27.266 4.582 1 95.06 16 GLN B C 1
ATOM 1469 O O . GLN B 1 16 ? -10.852 27.234 3.398 1 95.06 16 GLN B O 1
ATOM 1474 N N . ALA B 1 17 ? -12.523 27.203 5.008 1 91.88 17 ALA B N 1
ATOM 1475 C CA . ALA B 1 17 ? -13.625 26.984 4.07 1 91.88 17 ALA B CA 1
ATOM 1476 C C . ALA B 1 17 ? -13.703 28.109 3.047 1 91.88 17 ALA B C 1
ATOM 1478 O O . ALA B 1 17 ? -13.898 27.859 1.854 1 91.88 17 ALA B O 1
ATOM 1479 N N . THR B 1 18 ? -13.672 29.297 3.574 1 86.5 18 THR B N 1
ATOM 1480 C CA . THR B 1 18 ? -13.602 30.453 2.703 1 86.5 18 THR B CA 1
ATOM 1481 C C . THR B 1 18 ? -12.352 31.281 3.004 1 86.5 18 THR B C 1
ATOM 1483 O O . THR B 1 18 ? -12.227 31.859 4.09 1 86.5 18 THR B O 1
ATOM 1486 N N . TYR B 1 19 ? -11.367 31.094 2.234 1 75.25 19 TYR B N 1
ATOM 1487 C CA . TYR B 1 19 ? -10.133 31.859 2.385 1 75.25 19 TYR B CA 1
ATOM 1488 C C . TYR B 1 19 ? -10.398 33.344 2.236 1 75.25 19 TYR B C 1
ATOM 1490 O O . TYR B 1 19 ? -11.109 33.781 1.322 1 75.25 19 TYR B O 1
ATOM 1498 N N . PRO B 1 20 ? -9.797 34.156 3.111 1 71.5 20 PRO B N 1
ATOM 1499 C CA . PRO B 1 20 ? -9.062 34 4.371 1 71.5 20 PRO B CA 1
ATOM 1500 C C . PRO B 1 20 ? -9.922 34.281 5.598 1 71.5 20 PRO B C 1
ATOM 1502 O O . PRO B 1 20 ? -9.383 34.5 6.688 1 71.5 20 PRO B O 1
ATOM 1505 N N . THR B 1 21 ? -11.203 34.312 5.387 1 78.94 21 THR B N 1
ATOM 1506 C CA . THR B 1 21 ? -12 34.938 6.434 1 78.94 21 THR B CA 1
ATOM 1507 C C . THR B 1 21 ? -12.805 33.906 7.199 1 78.94 21 THR B C 1
ATOM 1509 O O . THR B 1 21 ? -13.305 34.188 8.297 1 78.94 21 THR B O 1
ATOM 1512 N N . SER B 1 22 ? -12.891 32.844 6.738 1 82.94 22 SER B N 1
ATOM 1513 C CA . SER B 1 22 ? -13.758 31.859 7.383 1 82.94 22 SER B CA 1
ATOM 1514 C C . SER B 1 22 ? -13.164 31.375 8.703 1 82.94 22 SER B C 1
ATOM 1516 O O . SER B 1 22 ? -11.953 31.188 8.812 1 82.94 22 SER B O 1
ATOM 1518 N N . LYS B 1 23 ? -14.117 31.203 9.711 1 88.12 23 LYS B N 1
ATOM 1519 C CA . LYS B 1 23 ? -13.711 30.531 10.938 1 88.12 23 LYS B CA 1
ATOM 1520 C C . LYS B 1 23 ? -13.836 29.016 10.805 1 88.12 23 LYS B C 1
ATOM 1522 O O . LYS B 1 23 ? -13.273 28.266 11.609 1 88.12 23 LYS B O 1
ATOM 1527 N N . ASP B 1 24 ? -14.555 28.672 9.781 1 93.25 24 ASP B N 1
ATOM 1528 C CA . ASP B 1 24 ? -14.789 27.25 9.578 1 93.25 24 ASP B CA 1
ATOM 1529 C C . ASP B 1 24 ? -13.695 26.625 8.727 1 93.25 24 ASP B C 1
ATOM 1531 O O . ASP B 1 24 ? -12.969 27.328 8.016 1 93.25 24 ASP B O 1
ATOM 1535 N N . TRP B 1 25 ? -13.578 25.359 8.93 1 96.06 25 TRP B N 1
ATOM 1536 C CA . TRP B 1 25 ? -12.617 24.562 8.148 1 96.06 25 TRP B CA 1
ATOM 1537 C C . TRP B 1 25 ? -13.336 23.562 7.258 1 96.06 25 TRP B C 1
ATOM 1539 O O . TRP B 1 25 ? -14.461 23.141 7.559 1 96.06 25 TRP B O 1
ATOM 1549 N N . SER B 1 26 ? -12.656 23.312 6.07 1 96.31 26 SER B N 1
ATOM 1550 C CA . SER B 1 26 ? -13.219 22.359 5.125 1 96.31 26 SER B CA 1
ATOM 1551 C C . SER B 1 26 ? -12.148 21.438 4.559 1 96.31 26 SER B C 1
ATOM 1553 O O . SER B 1 26 ? -11.008 21.859 4.344 1 96.31 26 SER B O 1
ATOM 1555 N N . TRP B 1 27 ? -12.625 20.188 4.297 1 96.94 27 TRP B N 1
ATOM 1556 C CA . TRP B 1 27 ? -11.758 19.281 3.564 1 96.94 27 TRP B CA 1
ATOM 1557 C C . TRP B 1 27 ? -11.758 19.594 2.074 1 96.94 27 TRP B C 1
ATOM 1559 O O . TRP B 1 27 ? -12.797 19.938 1.506 1 96.94 27 TRP B O 1
ATOM 1569 N N . THR B 1 28 ? -10.609 19.422 1.442 1 97.06 28 THR B N 1
ATOM 1570 C CA . THR B 1 28 ? -10.492 19.734 0.02 1 97.06 28 THR B CA 1
ATOM 1571 C C . THR B 1 28 ? -11.344 18.766 -0.81 1 97.06 28 THR B C 1
ATOM 1573 O O . THR B 1 28 ? -11.742 19.094 -1.927 1 97.06 28 THR B O 1
ATOM 1576 N N . ASP B 1 29 ? -11.602 17.594 -0.251 1 95.56 29 ASP B N 1
ATOM 1577 C CA . ASP B 1 29 ? -12.375 16.625 -1.012 1 95.56 29 ASP B CA 1
ATOM 1578 C C . ASP B 1 29 ? -13.875 16.844 -0.819 1 95.56 29 ASP B C 1
ATOM 1580 O O . ASP B 1 29 ? -14.688 16.094 -1.359 1 95.56 29 ASP B O 1
ATOM 1584 N N . GLY B 1 30 ? -14.203 17.75 0.026 1 95.06 30 GLY B N 1
ATOM 1585 C CA . GLY B 1 30 ? -15.602 18.094 0.198 1 95.06 30 GLY B CA 1
ATOM 1586 C C . GLY B 1 30 ? -16.297 17.281 1.276 1 95.06 30 GLY B C 1
ATOM 1587 O O . GLY B 1 30 ? -17.453 17.547 1.611 1 95.06 30 GLY B O 1
ATOM 1588 N N . SER B 1 31 ? -15.648 16.359 1.868 1 93.81 31 SER B N 1
ATOM 1589 C CA . SER B 1 31 ? -16.266 15.578 2.936 1 93.81 31 SER B CA 1
ATOM 1590 C C . SER B 1 31 ? -16.547 16.438 4.16 1 93.81 31 SER B C 1
ATOM 1592 O O . SER B 1 31 ? -15.914 17.484 4.355 1 93.81 31 SER B O 1
ATOM 1594 N N . PRO B 1 32 ? -17.547 16.016 4.961 1 93.62 32 PRO B N 1
ATOM 1595 C CA . PRO B 1 32 ? -17.828 16.781 6.168 1 93.62 32 PRO B CA 1
ATOM 1596 C C . PRO B 1 32 ? -16.719 16.703 7.203 1 93.62 32 PRO B C 1
ATOM 1598 O O . PRO B 1 32 ? -16.031 15.672 7.301 1 93.62 32 PRO B O 1
ATOM 1601 N N . VAL B 1 33 ? -16.594 17.781 7.977 1 93.62 33 VAL B N 1
ATOM 1602 C CA . VAL B 1 33 ? -15.586 17.844 9.031 1 93.62 33 VAL B CA 1
ATOM 1603 C C . VAL B 1 33 ? -16.188 17.391 10.359 1 93.62 33 VAL B C 1
ATOM 1605 O O . VAL B 1 33 ? -16.891 18.172 11.016 1 93.62 33 VAL B O 1
ATOM 1608 N N . TYR B 1 34 ? -15.875 16.141 10.695 1 88.19 34 TYR B N 1
ATOM 1609 C CA . TYR B 1 34 ? -16.422 15.602 11.938 1 88.19 34 TYR B CA 1
ATOM 1610 C C . TYR B 1 34 ? -15.328 15.492 13 1 88.19 34 TYR B C 1
ATOM 1612 O O . TYR B 1 34 ? -15.625 15.367 14.188 1 88.19 34 TYR B O 1
ATOM 1620 N N . PHE B 1 35 ? -14.211 15.469 12.531 1 86.69 35 PHE B N 1
ATOM 1621 C CA . PHE B 1 35 ? -13.078 15.203 13.406 1 86.69 35 PHE B CA 1
ATOM 1622 C C . PHE B 1 35 ? -11.992 16.25 13.211 1 86.69 35 PHE B C 1
ATOM 1624 O O . PHE B 1 35 ? -11.625 16.578 12.078 1 86.69 35 PHE B O 1
ATOM 1631 N N . MET B 1 36 ? -11.547 16.953 14.266 1 91.44 36 MET B N 1
ATOM 1632 C CA . MET B 1 36 ? -10.391 17.844 14.258 1 91.44 36 MET B CA 1
ATOM 1633 C C . MET B 1 36 ? -9.461 17.547 15.422 1 91.44 36 MET B C 1
ATOM 1635 O O . MET B 1 36 ? -9.914 17.219 16.516 1 91.44 36 MET B O 1
ATOM 1639 N N . PHE B 1 37 ? -8.094 17.609 15.25 1 93.94 37 PHE B N 1
ATOM 1640 C CA . PHE B 1 37 ? -7.121 17.219 16.266 1 93.94 37 PHE B CA 1
ATOM 1641 C C . PHE B 1 37 ? -6.004 18.25 16.359 1 93.94 37 PHE B C 1
ATOM 1643 O O . PHE B 1 37 ? -4.84 17.938 16.094 1 93.94 37 PHE B O 1
ATOM 1650 N N . TRP B 1 38 ? -6.367 19.391 16.844 1 93.69 38 TRP B N 1
ATOM 1651 C CA . TRP B 1 38 ? -5.445 20.516 16.875 1 93.69 38 TRP B CA 1
ATOM 1652 C C . TRP B 1 38 ? -4.402 20.344 17.969 1 93.69 38 TRP B C 1
ATOM 1654 O O . TRP B 1 38 ? -4.703 19.781 19.031 1 93.69 38 TRP B O 1
ATOM 1664 N N . ALA B 1 39 ? -3.191 20.812 17.719 1 93.5 39 ALA B N 1
ATOM 1665 C CA . ALA B 1 39 ? -2.178 20.938 18.766 1 93.5 39 ALA B CA 1
ATOM 1666 C C . ALA B 1 39 ? -2.547 22.031 19.75 1 93.5 39 ALA B C 1
ATOM 1668 O O . ALA B 1 39 ? -3.377 22.891 19.453 1 93.5 39 ALA B O 1
ATOM 1669 N N . PRO B 1 40 ? -1.869 21.906 20.906 1 91.19 40 PRO B N 1
ATOM 1670 C CA . PRO B 1 40 ? -2.119 22.984 21.859 1 91.19 40 PRO B CA 1
ATOM 1671 C C . PRO B 1 40 ? -1.888 24.375 21.25 1 91.19 40 PRO B C 1
ATOM 1673 O O . PRO B 1 40 ? -0.89 24.578 20.562 1 91.19 40 PRO B O 1
ATOM 1676 N N . SER B 1 41 ? -2.818 25.312 21.328 1 93.88 41 SER B N 1
ATOM 1677 C CA . SER B 1 41 ? -2.779 26.719 20.938 1 93.88 41 SER B CA 1
ATOM 1678 C C . SER B 1 41 ? -3.033 26.891 19.438 1 93.88 41 SER B C 1
ATOM 1680 O O . SER B 1 41 ? -2.852 27.969 18.891 1 93.88 41 SER B O 1
ATOM 1682 N N . GLN B 1 42 ? -3.375 25.75 18.875 1 93.25 42 GLN B N 1
ATOM 1683 C CA . GLN B 1 42 ? -3.709 25.797 17.453 1 93.25 42 GLN B CA 1
ATOM 1684 C C . GLN B 1 42 ? -5.199 25.578 17.234 1 93.25 42 GLN B C 1
ATOM 1686 O O . GLN B 1 42 ? -5.867 24.938 18.047 1 93.25 42 GLN B O 1
ATOM 1691 N N . PRO B 1 43 ? -5.824 26 16.188 1 93.75 43 PRO B N 1
ATOM 1692 C CA . PRO B 1 43 ? -5.199 26.922 15.227 1 93.75 43 PRO B CA 1
ATOM 1693 C C . PRO B 1 43 ? -5.035 28.344 15.797 1 93.75 43 PRO B C 1
ATOM 1695 O O . PRO B 1 43 ? -5.863 28.781 16.594 1 93.75 43 PRO B O 1
ATOM 1698 N N . ASP B 1 44 ? -3.883 29.094 15.414 1 93.56 44 ASP B N 1
ATOM 1699 C CA . ASP B 1 44 ? -3.646 30.422 16 1 93.56 44 ASP B CA 1
ATOM 1700 C C . ASP B 1 44 ? -3.52 31.484 14.914 1 93.56 44 ASP B C 1
ATOM 1702 O O . ASP B 1 44 ? -3.391 32.688 15.211 1 93.56 44 ASP B O 1
ATOM 1706 N N . ASN B 1 45 ? -3.611 31.047 13.625 1 93.75 45 ASN B N 1
ATOM 1707 C CA . ASN B 1 45 ? -3.492 31.969 12.508 1 93.75 45 ASN B CA 1
ATOM 1708 C C . ASN B 1 45 ? -2.328 32.938 12.703 1 93.75 45 ASN B C 1
ATOM 1710 O O . ASN B 1 45 ? -2.498 34.156 12.578 1 93.75 45 ASN B O 1
ATOM 1714 N N . ALA B 1 46 ? -1.198 32.344 13.047 1 91.81 46 ALA B N 1
ATOM 1715 C CA . ALA B 1 46 ? -0.026 33.188 13.273 1 91.81 46 ALA B CA 1
ATOM 1716 C C . ALA B 1 46 ? 0.231 34.094 12.078 1 91.81 46 ALA B C 1
ATOM 1718 O O . ALA B 1 46 ? 0.24 33.656 10.93 1 91.81 46 ALA B O 1
ATOM 1719 N N . ALA B 1 47 ? 0.374 35.469 12.352 1 92.06 47 ALA B N 1
ATOM 1720 C CA . ALA B 1 47 ? 0.659 36.5 11.375 1 92.06 47 ALA B CA 1
ATOM 1721 C C . ALA B 1 47 ? -0.512 36.688 10.414 1 92.06 47 ALA B C 1
ATOM 1723 O O . ALA B 1 47 ? -0.379 37.344 9.383 1 92.06 47 ALA B O 1
ATOM 1724 N N . GLY B 1 48 ? -1.596 36.062 10.656 1 91.12 48 GLY B N 1
ATOM 1725 C CA . GLY B 1 48 ? -2.814 36.25 9.891 1 91.12 48 GLY B CA 1
ATOM 1726 C C . GLY B 1 48 ? -2.781 35.594 8.523 1 91.12 48 GLY B C 1
ATOM 1727 O O . GLY B 1 48 ? -3.527 36 7.621 1 91.12 48 GLY B O 1
ATOM 1728 N N . SER B 1 49 ? -1.898 34.688 8.305 1 91.88 49 SER B N 1
ATOM 1729 C CA . SER B 1 49 ? -1.734 34.156 6.961 1 91.88 49 SER B CA 1
ATOM 1730 C C . SER B 1 49 ? -1.721 32.625 6.988 1 91.88 49 SER B C 1
ATOM 1732 O O . SER B 1 49 ? -1.207 31.984 6.07 1 91.88 49 SER B O 1
ATOM 1734 N N . GLU B 1 50 ? -2.186 31.984 8.102 1 93.69 50 GLU B N 1
ATOM 1735 C CA . GLU B 1 50 ? -2.18 30.531 8.211 1 93.69 50 GLU B CA 1
ATOM 1736 C C . GLU B 1 50 ? -3.561 29.953 7.926 1 93.69 50 GLU B C 1
ATOM 1738 O O . GLU B 1 50 ? -4.418 29.906 8.812 1 93.69 50 GLU B O 1
ATOM 1743 N N . HIS B 1 51 ? -3.744 29.453 6.68 1 95.62 51 HIS B N 1
ATOM 1744 C CA . HIS B 1 51 ? -5.086 29.062 6.262 1 95.62 51 HIS B CA 1
ATOM 1745 C C . HIS B 1 51 ? -5.113 27.594 5.805 1 95.62 51 HIS B C 1
ATOM 1747 O O . HIS B 1 51 ? -6.141 27.125 5.324 1 95.62 51 HIS B O 1
ATOM 1753 N N . CYS B 1 52 ? -4.031 26.922 5.926 1 96.12 52 CYS B N 1
ATOM 1754 C CA . CYS B 1 52 ? -3.916 25.516 5.562 1 96.12 52 CYS B CA 1
ATOM 1755 C C . CYS B 1 52 ? -3.348 24.703 6.715 1 96.12 52 CYS B C 1
ATOM 1757 O O . CYS B 1 52 ? -2.748 25.266 7.637 1 96.12 52 CYS B O 1
ATOM 1759 N N . VAL B 1 53 ? -3.59 23.406 6.66 1 95.44 53 VAL B N 1
ATOM 1760 C CA . VAL B 1 53 ? -3.33 22.625 7.871 1 95.44 53 VAL B CA 1
ATOM 1761 C C . VAL B 1 53 ? -2.299 21.531 7.574 1 95.44 53 VAL B C 1
ATOM 1763 O O . VAL B 1 53 ? -2.346 20.906 6.52 1 95.44 53 VAL B O 1
ATOM 1766 N N . GLU B 1 54 ? -1.389 21.391 8.484 1 94.25 54 GLU B N 1
ATOM 1767 C CA . GLU B 1 54 ? -0.41 20.297 8.508 1 94.25 54 GLU B CA 1
ATOM 1768 C C . GLU B 1 54 ? -0.569 19.438 9.75 1 94.25 54 GLU B C 1
ATOM 1770 O O . GLU B 1 54 ? -1.175 19.859 10.734 1 94.25 54 GLU B O 1
ATOM 1775 N N . ILE B 1 55 ? -0.022 18.219 9.68 1 92.62 55 ILE B N 1
ATOM 1776 C CA . ILE B 1 55 ? 0.107 17.344 10.844 1 92.62 55 ILE B CA 1
ATOM 1777 C C . ILE B 1 55 ? 1.567 17.281 11.289 1 92.62 55 ILE B C 1
ATOM 1779 O O . ILE B 1 55 ? 2.473 17.219 10.453 1 92.62 55 ILE B O 1
ATOM 1783 N N . PHE B 1 56 ? 1.722 17.406 12.578 1 87.5 56 PHE B N 1
ATOM 1784 C CA . PHE B 1 56 ? 3.043 17.156 13.133 1 87.5 56 PHE B CA 1
ATOM 1785 C C . PHE B 1 56 ? 3.391 15.672 13.039 1 87.5 56 PHE B C 1
ATOM 1787 O O . PHE B 1 56 ? 3.035 14.883 13.922 1 87.5 56 PHE B O 1
ATOM 1794 N N . SER B 1 57 ? 4.164 15.312 12 1 81.5 57 SER B N 1
ATOM 1795 C CA . SER B 1 57 ? 4.383 13.898 11.711 1 81.5 57 SER B CA 1
ATOM 1796 C C . SER B 1 57 ? 5.805 13.477 12.062 1 81.5 57 SER B C 1
ATOM 1798 O O . SER B 1 57 ? 6.18 12.312 11.883 1 81.5 57 SER B O 1
ATOM 1800 N N . ASP B 1 58 ? 6.66 14.375 12.406 1 74.75 58 ASP B N 1
ATOM 1801 C CA . ASP B 1 58 ? 8.055 14.07 12.695 1 74.75 58 ASP B CA 1
ATOM 1802 C C . ASP B 1 58 ? 8.328 14.125 14.195 1 74.75 58 ASP B C 1
ATOM 1804 O O . ASP B 1 58 ? 7.992 15.102 14.867 1 74.75 58 ASP B O 1
ATOM 1808 N N . HIS B 1 59 ? 8.93 13.008 14.617 1 68.81 59 HIS B N 1
ATOM 1809 C CA . HIS B 1 59 ? 9.375 13.023 16 1 68.81 59 HIS B CA 1
ATOM 1810 C C . HIS B 1 59 ? 10.828 12.578 16.125 1 68.81 59 HIS B C 1
ATOM 1812 O O . HIS B 1 59 ? 11.219 11.969 17.125 1 68.81 59 HIS B O 1
ATOM 1818 N N . ILE B 1 60 ? 11.492 12.797 15.039 1 64.31 60 ILE B N 1
ATOM 1819 C CA . ILE B 1 60 ? 12.891 12.391 15.062 1 64.31 60 ILE B CA 1
ATOM 1820 C C . ILE B 1 60 ? 13.609 13.062 16.234 1 64.31 60 ILE B C 1
ATOM 1822 O O . ILE B 1 60 ? 13.523 14.281 16.406 1 64.31 60 ILE B O 1
ATOM 1826 N N . GLY B 1 61 ? 14.383 12.227 16.938 1 65.81 61 GLY B N 1
ATOM 1827 C CA . GLY B 1 61 ? 15.172 12.711 18.062 1 65.81 61 GLY B CA 1
ATOM 1828 C C . GLY B 1 61 ? 14.344 13 19.297 1 65.81 61 GLY B C 1
ATOM 1829 O O . GLY B 1 61 ? 14.852 13.547 20.281 1 65.81 61 GLY B O 1
ATOM 1830 N N . LYS B 1 62 ? 13.016 12.734 19.125 1 72.19 62 LYS B N 1
ATOM 1831 C CA . LYS B 1 62 ? 12.141 12.969 20.266 1 72.19 62 LYS B CA 1
ATOM 1832 C C . LYS B 1 62 ? 11.344 11.711 20.609 1 72.19 62 LYS B C 1
ATOM 1834 O O . LYS B 1 62 ? 11.133 10.852 19.766 1 72.19 62 LYS B O 1
ATOM 1839 N N . ASP B 1 63 ? 11.078 11.602 21.938 1 73.88 63 ASP B N 1
ATOM 1840 C CA . ASP B 1 63 ? 10.117 10.594 22.359 1 73.88 63 ASP B CA 1
ATOM 1841 C C . ASP B 1 63 ? 8.688 11.008 22 1 73.88 63 ASP B C 1
ATOM 1843 O O . ASP B 1 63 ? 8.18 12.016 22.516 1 73.88 63 ASP B O 1
ATOM 1847 N N . PRO B 1 64 ? 8.07 10.25 21.109 1 75.88 64 PRO B N 1
ATOM 1848 C CA . PRO B 1 64 ? 6.719 10.617 20.688 1 75.88 64 PRO B CA 1
ATOM 1849 C C . PRO B 1 64 ? 5.742 10.703 21.859 1 75.88 64 PRO B C 1
ATOM 1851 O O . PRO B 1 64 ? 4.793 11.492 21.828 1 75.88 64 PRO B O 1
ATOM 1854 N N . ALA B 1 65 ? 6.109 10.031 22.844 1 75.75 65 ALA B N 1
ATOM 1855 C CA . ALA B 1 65 ? 5.234 10.039 24.016 1 75.75 65 ALA B CA 1
ATOM 1856 C C . ALA B 1 65 ? 5.363 11.352 24.797 1 75.75 65 ALA B C 1
ATOM 1858 O O . ALA B 1 65 ? 4.449 11.734 25.516 1 75.75 65 ALA B O 1
ATOM 1859 N N . GLU B 1 66 ? 6.387 11.961 24.594 1 78.38 66 GLU B N 1
ATOM 1860 C CA . GLU B 1 66 ? 6.652 13.195 25.328 1 78.38 66 GLU B CA 1
ATOM 1861 C C . GLU B 1 66 ? 6.43 14.422 24.438 1 78.38 66 GLU B C 1
ATOM 1863 O O . GLU B 1 66 ? 6.539 15.555 24.906 1 78.38 66 GLU B O 1
ATOM 1868 N N . ASP B 1 67 ? 6.102 14.141 23.219 1 78.94 67 ASP B N 1
ATOM 1869 C CA . ASP B 1 67 ? 5.859 15.227 22.281 1 78.94 67 ASP B CA 1
ATOM 1870 C C . ASP B 1 67 ? 4.367 15.516 22.156 1 78.94 67 ASP B C 1
ATOM 1872 O O . ASP B 1 67 ? 3.66 14.844 21.406 1 78.94 67 ASP B O 1
ATOM 1876 N N . GLY B 1 68 ? 3.889 16.531 22.812 1 81.62 68 GLY B N 1
ATOM 1877 C CA . GLY B 1 68 ? 2.482 16.891 22.844 1 81.62 68 GLY B CA 1
ATOM 1878 C C . GLY B 1 68 ? 1.958 17.359 21.484 1 81.62 68 GLY B C 1
ATOM 1879 O O . GLY B 1 68 ? 0.745 17.438 21.281 1 81.62 68 GLY B O 1
ATOM 1880 N N . ASN B 1 69 ? 2.846 17.562 20.547 1 86.38 69 ASN B N 1
ATOM 1881 C CA . ASN B 1 69 ? 2.439 18.031 19.234 1 86.38 69 ASN B CA 1
ATOM 1882 C C . ASN B 1 69 ? 2.369 16.891 18.219 1 86.38 69 ASN B C 1
ATOM 1884 O O . ASN B 1 69 ? 1.764 17.031 17.156 1 86.38 69 ASN B O 1
ATOM 1888 N N . TYR B 1 70 ? 2.971 15.812 18.672 1 84.56 70 TYR B N 1
ATOM 1889 C CA . TYR B 1 70 ? 3.033 14.703 17.734 1 84.56 70 TYR B CA 1
ATOM 1890 C C . TYR B 1 70 ? 1.634 14.242 17.344 1 84.56 70 TYR B C 1
ATOM 1892 O O . TYR B 1 70 ? 0.764 14.086 18.203 1 84.56 70 TYR B O 1
ATOM 1900 N N . GLN B 1 71 ? 1.373 14.102 15.992 1 88.12 71 GLN B N 1
ATOM 1901 C CA . GLN B 1 71 ? 0.127 13.656 15.375 1 88.12 71 GLN B CA 1
ATOM 1902 C C . GLN B 1 71 ? -0.925 14.758 15.406 1 88.12 71 GLN B C 1
ATOM 1904 O O . GLN B 1 71 ? -1.98 14.633 14.781 1 88.12 71 GLN B O 1
ATOM 1909 N N . ARG B 1 72 ? -0.655 15.844 16.078 1 91.25 72 ARG B N 1
ATOM 1910 C CA . ARG B 1 72 ? -1.617 16.938 16.156 1 91.25 72 ARG B CA 1
ATOM 1911 C C . ARG B 1 72 ? -1.443 17.906 14.992 1 91.25 72 ARG B C 1
ATOM 1913 O O . ARG B 1 72 ? -0.524 17.75 14.18 1 91.25 72 ARG B O 1
ATOM 1920 N N . TRP B 1 73 ? -2.467 18.828 14.914 1 93.88 73 TRP B N 1
ATOM 1921 C CA . TRP B 1 73 ? -2.547 19.656 13.711 1 93.88 73 TRP B CA 1
ATOM 1922 C C . TRP B 1 73 ? -2.121 21.094 14 1 93.88 73 TRP B C 1
ATOM 1924 O O . TRP B 1 73 ? -2.217 21.562 15.133 1 93.88 73 TRP B O 1
ATOM 1934 N N . ASN B 1 74 ? -1.575 21.75 13.008 1 94.25 74 ASN B N 1
ATOM 1935 C CA . ASN B 1 74 ? -1.19 23.156 13.039 1 94.25 74 ASN B CA 1
ATOM 1936 C C . ASN B 1 74 ? -1.613 23.875 11.758 1 94.25 74 ASN B C 1
ATOM 1938 O O . ASN B 1 74 ? -1.455 23.344 10.664 1 94.25 74 ASN B O 1
ATOM 1942 N N . ASP B 1 75 ? -2.301 25.031 11.914 1 93.69 75 ASP B N 1
ATOM 1943 C CA . ASP B 1 75 ? -2.529 25.875 10.742 1 93.69 75 ASP B CA 1
ATOM 1944 C C . ASP B 1 75 ? -1.262 26.625 10.344 1 93.69 75 ASP B C 1
ATOM 1946 O O . ASP B 1 75 ? -0.509 27.078 11.211 1 93.69 75 ASP B O 1
ATOM 1950 N N . ILE B 1 76 ? -0.989 26.656 9.102 1 93.88 76 ILE B N 1
ATOM 1951 C CA . ILE B 1 76 ? 0.222 27.25 8.562 1 93.88 76 ILE B CA 1
ATOM 1952 C C . ILE B 1 76 ? -0.078 27.875 7.199 1 93.88 76 ILE B C 1
ATOM 1954 O O . ILE B 1 76 ? -1.149 27.656 6.629 1 93.88 76 ILE B O 1
ATOM 1958 N N . SER B 1 77 ? 0.858 28.75 6.773 1 93.94 77 SER B N 1
ATOM 1959 C CA . SER B 1 77 ? 0.671 29.391 5.477 1 93.94 77 SER B CA 1
ATOM 1960 C C . SER B 1 77 ? 0.555 28.359 4.363 1 93.94 77 SER B C 1
ATOM 1962 O O . SER B 1 77 ? 1.371 27.438 4.273 1 93.94 77 SER B O 1
ATOM 1964 N N . CYS B 1 78 ? -0.427 28.625 3.432 1 94.19 78 CYS B N 1
ATOM 1965 C CA . CYS B 1 78 ? -0.649 27.719 2.32 1 94.19 78 CYS B CA 1
ATOM 1966 C C . CYS B 1 78 ? 0.528 27.734 1.353 1 94.19 78 CYS B C 1
ATOM 1968 O O . CYS B 1 78 ? 0.679 26.828 0.534 1 94.19 78 CYS B O 1
ATOM 1970 N N . ALA B 1 79 ? 1.328 28.688 1.468 1 94 79 ALA B N 1
ATOM 1971 C CA . ALA B 1 79 ? 2.434 28.875 0.531 1 94 79 ALA B CA 1
ATOM 1972 C C . ALA B 1 79 ? 3.682 28.141 1.001 1 94 79 ALA B C 1
ATOM 1974 O O . ALA B 1 79 ? 4.668 28.047 0.269 1 94 79 ALA B O 1
ATOM 1975 N N . THR B 1 80 ? 3.586 27.609 2.227 1 93 80 THR B N 1
ATOM 1976 C CA . THR B 1 80 ? 4.746 26.906 2.768 1 93 80 THR B CA 1
ATOM 1977 C C . THR B 1 80 ? 5.066 25.672 1.938 1 93 80 THR B C 1
ATOM 1979 O O . THR B 1 80 ? 4.168 24.906 1.594 1 93 80 THR B O 1
ATOM 1982 N N . ASN B 1 81 ? 6.363 25.547 1.588 1 91.5 81 ASN B N 1
ATOM 1983 C CA . ASN B 1 81 ? 6.793 24.297 0.975 1 91.5 81 ASN B CA 1
ATOM 1984 C C . ASN B 1 81 ? 6.926 23.188 2.008 1 91.5 81 ASN B C 1
ATOM 1986 O O . ASN B 1 81 ? 7.941 23.094 2.705 1 91.5 81 ASN B O 1
ATOM 1990 N N . MET B 1 82 ? 5.969 22.328 1.922 1 89.25 82 MET B N 1
ATOM 1991 C CA . MET B 1 82 ? 5.922 21.234 2.887 1 89.25 82 MET B CA 1
ATOM 1992 C C . MET B 1 82 ? 6.727 20.031 2.391 1 89.25 82 MET B C 1
ATOM 1994 O O . MET B 1 82 ? 6.703 19.719 1.2 1 89.25 82 MET B O 1
ATOM 1998 N N . ARG B 1 83 ? 7.332 19.344 3.324 1 81 83 ARG B N 1
ATOM 1999 C CA . ARG B 1 83 ? 8.25 18.266 2.967 1 81 83 ARG B CA 1
ATOM 2000 C C . ARG B 1 83 ? 7.484 17.047 2.463 1 81 83 ARG B C 1
ATOM 2002 O O . ARG B 1 83 ? 8.047 16.203 1.768 1 81 83 ARG B O 1
ATOM 2009 N N . SER B 1 84 ? 6.293 16.953 2.932 1 84.75 84 SER B N 1
ATOM 2010 C CA . SER B 1 84 ? 5.527 15.773 2.527 1 84.75 84 SER B CA 1
ATOM 2011 C C . SER B 1 84 ? 4.035 16.078 2.473 1 84.75 84 SER B C 1
ATOM 2013 O O . SER B 1 84 ? 3.58 17.094 3.018 1 84.75 84 SER B O 1
ATOM 2015 N N . TYR B 1 85 ? 3.328 15.336 1.762 1 88.19 85 TYR B N 1
ATOM 2016 C CA . TYR B 1 85 ? 1.87 15.367 1.724 1 88.19 85 TYR B CA 1
ATOM 2017 C C . TYR B 1 85 ? 1.298 13.984 1.461 1 88.19 85 TYR B C 1
ATOM 2019 O O . TYR B 1 85 ? 2.014 13.086 1.006 1 88.19 85 TYR B O 1
ATOM 2027 N N . VAL B 1 86 ? 0.071 13.789 1.817 1 86.5 86 VAL B N 1
ATOM 2028 C CA . VAL B 1 86 ? -0.591 12.5 1.644 1 86.5 86 VAL B CA 1
ATOM 2029 C C . VAL B 1 86 ? -1.847 12.672 0.792 1 86.5 86 VAL B C 1
ATOM 2031 O O . VAL B 1 86 ? -2.682 13.539 1.075 1 86.5 86 VAL B O 1
ATOM 2034 N N . CYS B 1 87 ? -1.948 11.859 -0.2 1 85.31 87 CYS B N 1
ATOM 2035 C CA . CYS B 1 87 ? -3.133 11.82 -1.051 1 85.31 87 CYS B CA 1
ATOM 2036 C C . CYS B 1 87 ? -4.039 10.656 -0.666 1 85.31 87 CYS B C 1
ATOM 2038 O O . CYS B 1 87 ? -3.555 9.586 -0.287 1 85.31 87 CYS B O 1
ATOM 2040 N N . LYS B 1 88 ? -5.301 10.922 -0.749 1 84.06 88 LYS B N 1
ATOM 2041 C CA . LYS B 1 88 ? -6.34 9.914 -0.542 1 84.06 88 LYS B CA 1
ATOM 2042 C C . LYS B 1 88 ? -7.246 9.805 -1.765 1 84.06 88 LYS B C 1
ATOM 2044 O O . LYS B 1 88 ? -7.676 10.812 -2.322 1 84.06 88 LYS B O 1
ATOM 2049 N N . LYS B 1 89 ? -7.457 8.562 -2.201 1 80.25 89 LYS B N 1
ATOM 2050 C CA . LYS B 1 89 ? -8.328 8.367 -3.354 1 80.25 89 LYS B CA 1
ATOM 2051 C C . LYS B 1 89 ? -9.023 7.008 -3.289 1 80.25 89 LYS B C 1
ATOM 2053 O O . LYS B 1 89 ? -8.43 6.023 -2.84 1 80.25 89 LYS B O 1
ATOM 2058 N N . PRO B 1 90 ? -10.281 7.016 -3.676 1 77.38 90 PRO B N 1
ATOM 2059 C CA . PRO B 1 90 ? -10.859 5.703 -3.975 1 77.38 90 PRO B CA 1
ATOM 2060 C C . PRO B 1 90 ? -10.164 5.008 -5.141 1 77.38 90 PRO B C 1
ATOM 2062 O O . PRO B 1 90 ? -9.859 5.645 -6.152 1 77.38 90 PRO B O 1
ATOM 2065 N N . SER B 1 91 ? -9.734 3.816 -4.891 1 72.44 91 SER B N 1
ATOM 2066 C CA . SER B 1 91 ? -9.047 3.086 -5.949 1 72.44 91 SER B CA 1
ATOM 2067 C C . SER B 1 91 ? -8.992 1.592 -5.645 1 72.44 91 SER B C 1
ATOM 2069 O O . SER B 1 91 ? -9.648 1.121 -4.707 1 72.44 91 SER B O 1
ATOM 2071 N N . ILE B 1 92 ? -8.445 0.891 -6.555 1 72.56 92 ILE B N 1
ATOM 2072 C CA . ILE B 1 92 ? -8.031 -0.481 -6.285 1 72.56 92 ILE B CA 1
ATOM 2073 C C . ILE B 1 92 ? -6.699 -0.478 -5.539 1 72.56 92 ILE B C 1
ATOM 2075 O O . ILE B 1 92 ? -5.75 0.196 -5.953 1 72.56 92 ILE B O 1
ATOM 2079 N N . CYS B 1 93 ? -6.781 -1.068 -4.352 1 70.06 93 CYS B N 1
ATOM 2080 C CA . CYS B 1 93 ? -5.566 -1.146 -3.551 1 70.06 93 CYS B CA 1
ATOM 2081 C C . CYS B 1 93 ? -4.969 -2.545 -3.602 1 70.06 93 CYS B C 1
ATOM 2083 O O . CYS B 1 93 ? -5.691 -3.531 -3.744 1 70.06 93 CYS B O 1
ATOM 2085 N N . TYR B 1 94 ? -3.682 -2.596 -3.625 1 76.31 94 TYR B N 1
ATOM 2086 C CA . TYR B 1 94 ? -2.945 -3.855 -3.609 1 76.31 94 TYR B CA 1
ATOM 2087 C C . TYR B 1 94 ? -2.158 -4.012 -2.314 1 76.31 94 TYR B C 1
ATOM 2089 O O . TYR B 1 94 ? -1.604 -3.039 -1.796 1 76.31 94 TYR B O 1
ATOM 2097 N N . LYS B 1 95 ? -2.125 -5.211 -1.746 1 75.25 95 LYS B N 1
ATOM 2098 C CA . LYS B 1 95 ? -1.279 -5.551 -0.605 1 75.25 95 LYS B CA 1
ATOM 2099 C C . LYS B 1 95 ? -0.329 -6.695 -0.947 1 75.25 95 LYS B C 1
ATOM 2101 O O . LYS B 1 95 ? -0.766 -7.762 -1.385 1 75.25 95 LYS B O 1
ATOM 2106 N N . PHE B 1 96 ? 0.959 -6.344 -0.778 1 77.56 96 PHE B N 1
ATOM 2107 C CA . PHE B 1 96 ? 1.981 -7.371 -0.943 1 77.56 96 PHE B CA 1
ATOM 2108 C C . PHE B 1 96 ? 2.334 -8.008 0.397 1 77.56 96 PHE B C 1
ATOM 2110 O O . PHE B 1 96 ? 2.576 -7.301 1.379 1 77.56 96 PHE B O 1
ATOM 2117 N N . SER B 1 97 ? 2.279 -9.359 0.46 1 76.69 97 SER B N 1
ATOM 2118 C CA . SER B 1 97 ? 2.594 -10.078 1.689 1 76.69 97 SER B CA 1
ATOM 2119 C C . SER B 1 97 ? 3.742 -11.062 1.479 1 76.69 97 SER B C 1
ATOM 2121 O O . SER B 1 97 ? 3.816 -11.727 0.446 1 76.69 97 SER B O 1
ATOM 2123 N N . ALA B 1 98 ? 4.617 -11.055 2.516 1 75.44 98 ALA B N 1
ATOM 2124 C CA . ALA B 1 98 ? 5.754 -11.977 2.461 1 75.44 98 ALA B CA 1
ATOM 2125 C C . ALA B 1 98 ? 5.504 -13.211 3.314 1 75.44 98 ALA B C 1
ATOM 2127 O O . ALA B 1 98 ? 6.41 -14.023 3.523 1 75.44 98 ALA B O 1
ATOM 2128 N N . ASP B 1 99 ? 4.254 -13.367 3.746 1 76.5 99 ASP B N 1
ATOM 2129 C CA . ASP B 1 99 ? 3.9 -14.586 4.469 1 76.5 99 ASP B CA 1
ATOM 2130 C C . ASP B 1 99 ? 3.82 -15.781 3.521 1 76.5 99 ASP B C 1
ATOM 2132 O O . ASP B 1 99 ? 3.182 -15.711 2.469 1 76.5 99 ASP B O 1
ATOM 2136 N N . ALA B 1 100 ? 4.527 -16.812 4.004 1 83.62 100 ALA B N 1
ATOM 2137 C CA . ALA B 1 100 ? 4.465 -18.031 3.197 1 83.62 100 ALA B CA 1
ATOM 2138 C C . ALA B 1 100 ? 3.174 -18.797 3.471 1 83.62 100 ALA B C 1
ATOM 2140 O O . ALA B 1 100 ? 2.943 -19.25 4.594 1 83.62 100 ALA B O 1
ATOM 2141 N N . LEU B 1 101 ? 2.287 -18.906 2.443 1 92.06 101 LEU B N 1
ATOM 2142 C CA . LEU B 1 101 ? 1.008 -19.594 2.568 1 92.06 101 LEU B CA 1
ATOM 2143 C C . LEU B 1 101 ? 0.696 -20.391 1.307 1 92.06 101 LEU B C 1
ATOM 2145 O O . LEU B 1 101 ? 1.126 -20.031 0.211 1 92.06 101 LEU B O 1
ATOM 2149 N N . PRO B 1 102 ? -0.044 -21.5 1.584 1 95.38 102 PRO B N 1
ATOM 2150 C CA . PRO B 1 102 ? -0.635 -22.125 0.395 1 95.38 102 PRO B CA 1
ATOM 2151 C C . PRO B 1 102 ? -1.68 -21.234 -0.275 1 95.38 102 PRO B C 1
ATOM 2153 O O . PRO B 1 102 ? -2.119 -20.234 0.312 1 95.38 102 PRO B O 1
ATOM 2156 N N . PHE B 1 103 ? -2.061 -21.625 -1.405 1 95.75 103 PHE B N 1
ATOM 2157 C CA . PHE B 1 103 ? -2.885 -20.797 -2.271 1 95.75 103 PHE B CA 1
ATOM 2158 C C . PHE B 1 103 ? -4.184 -20.406 -1.575 1 95.75 103 PHE B C 1
ATOM 2160 O O . PHE B 1 103 ? -4.52 -19.219 -1.487 1 95.75 103 PHE B O 1
ATOM 2167 N N . TYR B 1 104 ? -4.918 -21.375 -1.095 1 96.62 104 TYR B N 1
ATOM 2168 C CA . TYR B 1 104 ? -6.25 -21.094 -0.573 1 96.62 104 TYR B CA 1
ATOM 2169 C C . TYR B 1 104 ? -6.176 -20.375 0.769 1 96.62 104 TYR B C 1
ATOM 2171 O O . TYR B 1 104 ? -7.07 -19.594 1.119 1 96.62 10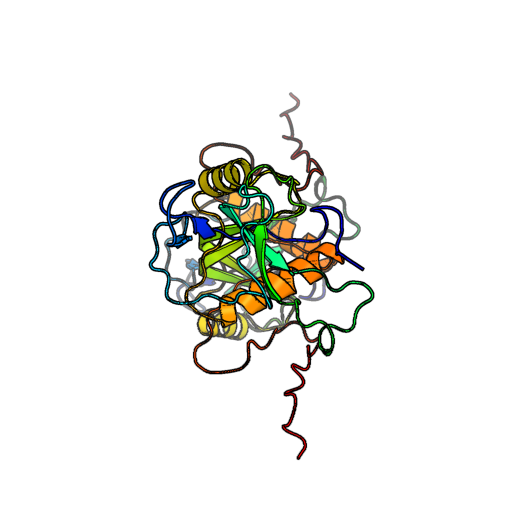4 TYR B O 1
ATOM 2179 N N . MET B 1 105 ? -5.129 -20.609 1.448 1 97.06 105 MET B N 1
ATOM 2180 C CA . MET B 1 105 ? -4.926 -19.828 2.666 1 97.06 105 MET B CA 1
ATOM 2181 C C . MET B 1 105 ? -4.562 -18.391 2.336 1 97.06 105 MET B C 1
ATOM 2183 O O . MET B 1 105 ? -4.957 -17.453 3.049 1 97.06 105 MET B O 1
ATOM 2187 N N . ALA B 1 106 ? -3.758 -18.172 1.351 1 95.06 106 ALA B N 1
ATOM 2188 C CA . ALA B 1 106 ? -3.467 -16.828 0.881 1 95.06 106 ALA B CA 1
ATOM 2189 C C . ALA B 1 106 ? -4.738 -16.109 0.433 1 95.06 106 ALA B C 1
ATOM 2191 O O . ALA B 1 106 ? -4.934 -14.93 0.729 1 95.06 106 ALA B O 1
ATOM 2192 N N . GLU B 1 107 ? -5.59 -16.859 -0.323 1 97.06 107 GLU B N 1
ATOM 2193 C CA . GLU B 1 107 ? -6.875 -16.297 -0.738 1 97.06 107 GLU B CA 1
ATOM 2194 C C . GLU B 1 107 ? -7.723 -15.898 0.469 1 97.06 107 GLU B C 1
ATOM 2196 O O . GLU B 1 107 ? -8.32 -14.828 0.49 1 97.06 107 GLU B O 1
ATOM 2201 N N . GLU B 1 108 ? -7.766 -16.703 1.421 1 96.69 108 GLU B N 1
ATOM 2202 C CA . GLU B 1 108 ? -8.531 -16.406 2.629 1 96.69 108 GLU B CA 1
ATOM 2203 C C . GLU B 1 108 ? -7.973 -15.172 3.34 1 96.69 108 GLU B C 1
ATOM 2205 O O . GLU B 1 108 ? -8.734 -14.359 3.869 1 96.69 108 GLU B O 1
ATOM 2210 N N . ALA B 1 109 ? -6.684 -15.117 3.4 1 89.06 109 ALA B N 1
ATOM 2211 C CA . ALA B 1 109 ? -6.059 -13.938 3.998 1 89.06 109 ALA B CA 1
ATOM 2212 C C . ALA B 1 109 ? -6.484 -12.664 3.271 1 89.06 109 ALA B C 1
ATOM 2214 O O . ALA B 1 109 ? -6.754 -11.641 3.906 1 89.06 109 ALA B O 1
ATOM 2215 N N . CYS B 1 110 ? -6.504 -12.734 1.942 1 90.19 110 CYS B N 1
ATOM 2216 C CA . CYS B 1 110 ? -6.93 -11.578 1.158 1 90.19 110 CYS B CA 1
ATOM 2217 C C . CYS B 1 110 ? -8.406 -11.281 1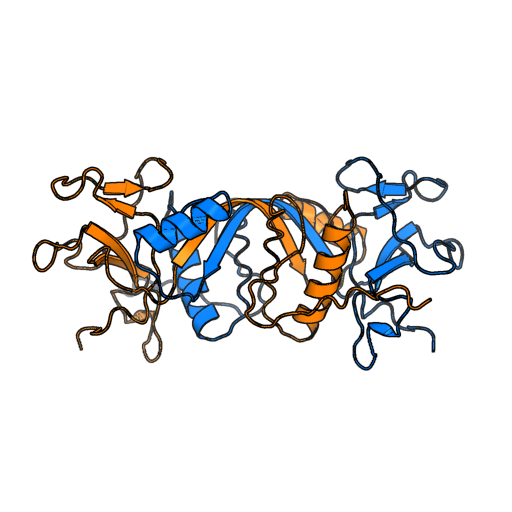.384 1 90.19 110 CYS B C 1
ATOM 2219 O O . CYS B 1 110 ? -8.805 -10.117 1.469 1 90.19 110 CYS B O 1
ATOM 2221 N N . GLN B 1 111 ? -9.227 -12.305 1.5 1 93.19 111 GLN B N 1
ATOM 2222 C CA . GLN B 1 111 ? -10.656 -12.125 1.755 1 93.19 111 GLN B CA 1
ATOM 2223 C C . GLN B 1 111 ? -10.891 -11.469 3.111 1 93.19 111 GLN B C 1
ATOM 2225 O O . GLN B 1 111 ? -11.805 -10.648 3.26 1 93.19 111 GLN B O 1
ATOM 2230 N N . SER B 1 112 ? -10.055 -11.781 4.066 1 86.44 112 SER B N 1
ATOM 2231 C CA . SER B 1 112 ? -10.18 -11.195 5.395 1 86.44 112 SER B CA 1
ATOM 2232 C C . SER B 1 112 ? -9.898 -9.703 5.367 1 86.44 112 SER B C 1
ATOM 2234 O O . SER B 1 112 ? -10.312 -8.969 6.266 1 86.44 112 SER B O 1
ATOM 2236 N N . LEU B 1 113 ? -9.234 -9.32 4.254 1 76.75 113 LEU B N 1
ATOM 2237 C CA . LEU B 1 113 ? -8.938 -7.902 4.066 1 76.75 113 LEU B CA 1
ATOM 2238 C C . LEU B 1 113 ? -9.977 -7.242 3.166 1 76.75 113 LEU B C 1
ATOM 2240 O O . LEU B 1 113 ? -9.898 -6.047 2.887 1 76.75 113 LEU B O 1
ATOM 2244 N N . GLY B 1 114 ? -10.906 -8.023 2.82 1 85.19 114 GLY B N 1
ATOM 2245 C CA . GLY B 1 114 ? -11.953 -7.473 1.975 1 85.19 114 GLY B CA 1
ATOM 2246 C C . GLY B 1 114 ? -11.633 -7.566 0.494 1 85.19 114 GLY B C 1
ATOM 2247 O O . GLY B 1 114 ? -12.258 -6.883 -0.323 1 85.19 114 GLY B O 1
ATOM 2248 N N . GLY B 1 115 ? -10.75 -8.289 0.137 1 91.75 115 GLY B N 1
ATOM 2249 C CA . GLY B 1 115 ? -10.336 -8.445 -1.249 1 91.75 115 GLY B CA 1
ATOM 2250 C C . GLY B 1 115 ? -10.109 -9.898 -1.639 1 91.75 115 GLY B C 1
ATOM 2251 O O . GLY B 1 115 ? -10.773 -10.797 -1.126 1 91.75 115 GLY B O 1
ATOM 2252 N N . HIS B 1 116 ? -9.258 -10.094 -2.668 1 95.31 116 HIS B N 1
ATOM 2253 C CA . HIS B 1 116 ? -8.859 -11.383 -3.213 1 95.31 116 HIS B CA 1
ATOM 2254 C C . HIS B 1 116 ? -7.41 -11.359 -3.688 1 95.31 116 HIS B C 1
ATOM 2256 O O . HIS B 1 116 ? -6.812 -10.289 -3.809 1 95.31 116 HIS B O 1
ATOM 2262 N N . LEU B 1 117 ? -6.895 -12.594 -3.814 1 95.56 117 LEU B N 1
ATOM 2263 C CA . LEU B 1 117 ? -5.652 -12.617 -4.578 1 95.56 117 LEU B CA 1
ATOM 2264 C C . LEU B 1 117 ? -5.805 -11.867 -5.895 1 95.56 117 LEU B C 1
ATOM 2266 O O . LEU B 1 117 ? -6.859 -11.93 -6.535 1 95.56 117 LEU B O 1
ATOM 2270 N N . VAL B 1 118 ? -4.715 -11.219 -6.34 1 91.38 118 VAL B N 1
ATOM 2271 C CA . VAL B 1 118 ? -4.766 -10.242 -7.422 1 91.38 118 VAL B CA 1
ATOM 2272 C C . VAL B 1 118 ? -5.145 -10.938 -8.727 1 91.38 118 VAL B C 1
ATOM 2274 O O . VAL B 1 118 ? -4.688 -12.047 -9.008 1 91.38 118 VAL B O 1
ATOM 2277 N N . SER B 1 119 ? -6.059 -10.289 -9.359 1 94.25 119 SER B N 1
ATOM 2278 C CA . SER B 1 119 ? -6.43 -10.633 -10.727 1 94.25 119 SER B CA 1
ATOM 2279 C C . SER B 1 119 ? -5.977 -9.555 -11.711 1 94.25 119 SER B C 1
ATOM 2281 O O . SER B 1 119 ? -5.797 -8.398 -11.328 1 94.25 119 SER B O 1
ATOM 2283 N N . PHE B 1 120 ? -5.641 -10 -12.953 1 87.25 120 PHE B N 1
ATOM 2284 C CA . PHE B 1 120 ? -5.172 -9.055 -13.961 1 87.25 120 PHE B CA 1
ATOM 2285 C C . PHE B 1 120 ? -6.176 -8.93 -15.102 1 87.25 120 PHE B C 1
ATOM 2287 O O . PHE B 1 120 ? -6.691 -9.938 -15.586 1 87.25 120 PHE B O 1
ATOM 2294 N N . GLN B 1 121 ? -6.402 -7.668 -15.422 1 83.56 121 GLN B N 1
ATOM 2295 C CA . GLN B 1 121 ? -7.195 -7.438 -16.625 1 83.56 121 GLN B CA 1
ATOM 2296 C C . GLN B 1 121 ? -6.305 -7.078 -17.812 1 83.56 121 GLN B C 1
ATOM 2298 O O . GLN B 1 121 ? -6.695 -7.258 -18.969 1 83.56 121 GLN B O 1
ATOM 2303 N N . GLU B 1 122 ? -5.082 -6.633 -17.516 1 79.81 122 GLU B N 1
ATOM 2304 C CA . GLU B 1 122 ? -4.121 -6.238 -18.547 1 79.81 122 GLU B CA 1
ATOM 2305 C C . GLU B 1 122 ? -2.689 -6.484 -18.078 1 79.81 122 GLU B C 1
ATOM 2307 O O . GLU B 1 122 ? -2.449 -6.758 -16.906 1 79.81 122 GLU B O 1
ATOM 2312 N N . GLY B 1 123 ? -1.787 -6.398 -19.062 1 81.62 123 GLY B N 1
ATOM 2313 C CA . GLY B 1 123 ? -0.389 -6.715 -18.812 1 81.62 123 GLY B CA 1
ATOM 2314 C C . GLY B 1 123 ? 0.287 -5.75 -17.859 1 81.62 123 GLY B C 1
ATOM 2315 O O . GLY B 1 123 ? 1.202 -6.129 -17.125 1 81.62 123 GLY B O 1
ATOM 2316 N N . LEU B 1 124 ? -0.173 -4.664 -17.891 1 74.5 124 LEU B N 1
ATOM 2317 C CA . LEU B 1 124 ? 0.452 -3.65 -17.047 1 74.5 124 LEU B CA 1
ATOM 2318 C C . LEU B 1 124 ? 0.357 -4.031 -15.57 1 74.5 124 LEU B C 1
ATOM 2320 O O . LEU B 1 124 ? 1.311 -3.842 -14.812 1 74.5 124 LEU B O 1
ATOM 2324 N N . GLU B 1 125 ? -0.791 -4.52 -15.141 1 78.38 125 GLU B N 1
ATOM 2325 C CA . GLU B 1 125 ? -0.943 -4.953 -13.75 1 78.38 125 GLU B CA 1
ATOM 2326 C C . GLU B 1 125 ? 0.017 -6.094 -13.422 1 78.38 125 GLU B C 1
ATOM 2328 O O . GLU B 1 125 ? 0.596 -6.129 -12.336 1 78.38 125 GLU B O 1
ATOM 2333 N N . ASN B 1 126 ? 0.217 -6.949 -14.336 1 84 126 ASN B N 1
ATOM 2334 C CA . ASN B 1 126 ? 1.145 -8.062 -14.18 1 84 126 ASN B CA 1
ATOM 2335 C C . ASN B 1 126 ? 2.572 -7.578 -13.945 1 84 126 ASN B C 1
ATOM 2337 O O . ASN B 1 126 ? 3.256 -8.062 -13.039 1 84 126 ASN B O 1
ATOM 2341 N N . ALA B 1 127 ? 2.939 -6.711 -14.828 1 78.69 127 ALA B N 1
ATOM 2342 C CA . ALA B 1 127 ? 4.289 -6.164 -14.711 1 78.69 127 ALA B CA 1
ATOM 2343 C C . ALA B 1 127 ? 4.473 -5.453 -13.375 1 78.69 127 ALA B C 1
ATOM 2345 O O . ALA B 1 127 ? 5.52 -5.59 -12.727 1 78.69 127 ALA B O 1
ATOM 2346 N N . MET B 1 128 ? 3.559 -4.77 -12.945 1 75.06 128 MET B N 1
ATOM 2347 C CA . MET B 1 128 ? 3.611 -4.035 -11.68 1 75.06 128 MET B CA 1
ATOM 2348 C C . MET B 1 128 ? 3.781 -4.988 -10.5 1 75.06 128 MET B C 1
ATOM 2350 O O . MET B 1 128 ? 4.578 -4.73 -9.602 1 75.06 128 MET B O 1
ATOM 2354 N N . VAL B 1 129 ? 2.988 -5.98 -10.5 1 79.31 129 VAL B N 1
ATOM 2355 C CA . VAL B 1 129 ? 3.021 -6.945 -9.406 1 79.31 129 VAL B CA 1
ATOM 2356 C C . VAL B 1 129 ? 4.391 -7.625 -9.359 1 79.31 129 VAL B C 1
ATOM 2358 O O . VAL B 1 129 ? 4.977 -7.773 -8.281 1 79.31 129 VAL B O 1
ATOM 2361 N N . ALA B 1 130 ? 4.867 -8.023 -10.461 1 79.81 130 ALA B N 1
ATOM 2362 C CA . ALA B 1 130 ? 6.16 -8.695 -10.5 1 79.81 130 ALA B CA 1
ATOM 2363 C C . ALA B 1 130 ? 7.273 -7.781 -10.008 1 79.81 130 ALA B C 1
ATOM 2365 O O . ALA B 1 130 ? 8.133 -8.195 -9.227 1 79.81 130 ALA B O 1
ATOM 2366 N N . GLU B 1 131 ? 7.25 -6.602 -10.516 1 74.06 131 GLU B N 1
ATOM 2367 C CA . GLU B 1 131 ? 8.289 -5.645 -10.148 1 74.06 131 GLU B CA 1
ATOM 2368 C C . GLU B 1 131 ? 8.227 -5.305 -8.664 1 74.06 131 GLU B C 1
ATOM 2370 O O . GLU B 1 131 ? 9.258 -5.184 -8 1 74.06 131 GLU B O 1
ATOM 2375 N N . THR B 1 132 ? 7.051 -5.168 -8.203 1 70.56 132 THR B N 1
ATOM 2376 C CA . THR B 1 132 ? 6.875 -4.824 -6.793 1 70.56 132 THR B CA 1
ATOM 2377 C C . THR B 1 132 ? 7.324 -5.973 -5.895 1 70.56 132 THR B C 1
ATOM 2379 O O . THR B 1 132 ? 7.938 -5.746 -4.852 1 70.56 132 THR B O 1
ATOM 2382 N N . ALA B 1 133 ? 6.973 -7.082 -6.23 1 73.25 133 ALA B N 1
ATOM 2383 C CA . ALA B 1 133 ? 7.383 -8.258 -5.469 1 73.25 133 ALA B CA 1
ATOM 2384 C C . ALA B 1 133 ? 8.906 -8.352 -5.387 1 73.25 133 ALA B C 1
ATOM 2386 O O . ALA B 1 133 ? 9.453 -8.711 -4.34 1 73.25 133 ALA B O 1
ATOM 2387 N N . GLN B 1 134 ? 9.516 -8.055 -6.461 1 69.62 134 GLN B N 1
ATOM 2388 C CA . GLN B 1 134 ? 10.977 -8.07 -6.488 1 69.62 134 GLN B CA 1
ATOM 2389 C C . GLN B 1 134 ? 11.555 -7.016 -5.547 1 69.62 134 GLN B C 1
ATOM 2391 O O . GLN B 1 134 ? 12.523 -7.281 -4.832 1 69.62 134 GLN B O 1
ATOM 2396 N N . GLN B 1 135 ? 10.969 -5.887 -5.562 1 64.62 135 GLN B N 1
ATOM 2397 C CA . GLN B 1 135 ? 11.453 -4.793 -4.723 1 64.62 135 GLN B CA 1
ATOM 2398 C C . GLN B 1 135 ? 11.281 -5.117 -3.242 1 64.62 135 GLN B C 1
ATOM 2400 O O . GLN B 1 135 ? 12.133 -4.77 -2.42 1 64.62 135 GLN B O 1
ATOM 2405 N N . GLN B 1 136 ? 10.195 -5.66 -2.906 1 60.78 136 GLN B N 1
ATOM 2406 C CA . GLN B 1 136 ? 9.945 -6.035 -1.519 1 60.78 136 GLN B CA 1
ATOM 2407 C C . GLN B 1 136 ? 10.977 -7.047 -1.028 1 60.78 136 GLN B C 1
ATOM 2409 O O . GLN B 1 136 ? 11.383 -7.012 0.134 1 60.78 136 GLN B O 1
ATOM 2414 N N . ARG B 1 137 ? 11.133 -7.879 -1.796 1 61.03 137 ARG B N 1
ATOM 2415 C CA . ARG B 1 137 ? 12.125 -8.875 -1.421 1 61.03 137 ARG B CA 1
ATOM 2416 C C . ARG B 1 137 ? 13.477 -8.219 -1.153 1 61.03 137 ARG B C 1
ATOM 2418 O O . ARG B 1 137 ? 14.227 -8.664 -0.275 1 61.03 137 ARG B O 1
ATOM 2425 N N . THR B 1 138 ? 13.633 -7.301 -1.94 1 51.59 138 THR B N 1
ATOM 2426 C CA . THR B 1 138 ? 14.914 -6.625 -1.773 1 51.59 138 THR B CA 1
ATOM 2427 C C . THR B 1 138 ? 14.828 -5.562 -0.682 1 51.59 138 THR B C 1
ATOM 2429 O O . THR B 1 138 ? 15.836 -4.957 -0.313 1 51.59 138 THR B O 1
ATOM 2432 N N . GLY B 1 139 ? 13.617 -5.547 0.044 1 47.25 139 GLY B N 1
ATOM 2433 C CA . GLY B 1 139 ? 13.445 -4.586 1.124 1 47.25 139 GLY B CA 1
ATOM 2434 C C . GLY B 1 139 ? 13.102 -3.193 0.635 1 47.25 139 GLY B C 1
ATOM 2435 O O . GLY B 1 139 ? 13.242 -2.217 1.374 1 47.25 139 GLY B O 1
ATOM 2436 N N . SER B 1 140 ? 12.781 -3.193 -0.601 1 41.03 140 SER B N 1
ATOM 2437 C CA . SER B 1 140 ? 12.461 -1.849 -1.062 1 41.03 140 SER B CA 1
ATOM 2438 C C . SER B 1 140 ? 11.016 -1.48 -0.717 1 41.03 140 SER B C 1
ATOM 2440 O O . SER B 1 140 ? 10.117 -2.311 -0.831 1 41.03 140 SER B O 1
ATOM 2442 N N . PRO B 1 141 ? 10.82 -0.51 0.125 1 35.12 141 PRO B N 1
ATOM 2443 C CA . PRO B 1 141 ? 9.469 -0.078 0.489 1 35.12 141 PRO B CA 1
ATOM 2444 C C . PRO B 1 141 ? 8.555 0.098 -0.725 1 35.12 141 PRO B C 1
ATOM 2446 O O . PRO B 1 141 ? 8.992 0.607 -1.76 1 35.12 141 PRO B O 1
ATOM 2449 N N . PHE B 1 142 ? 7.789 -0.967 -1.294 1 37.09 142 PHE B N 1
ATOM 2450 C CA . PHE B 1 142 ? 7.102 -0.808 -2.568 1 37.09 142 PHE B CA 1
ATOM 2451 C C . PHE B 1 142 ? 5.672 -0.315 -2.355 1 37.09 142 PHE B C 1
ATOM 2453 O O . PHE B 1 142 ? 5.031 -0.668 -1.365 1 37.09 142 PHE B O 1
ATOM 2460 N N . TRP B 1 143 ? 5.391 1.006 -2.307 1 33.72 143 TRP B N 1
ATOM 2461 C CA . TRP B 1 143 ? 4.016 1.482 -2.379 1 33.72 143 TRP B CA 1
ATOM 2462 C C . TRP B 1 143 ? 3.43 1.246 -3.768 1 33.72 143 TRP B C 1
ATOM 2464 O O . TRP B 1 143 ? 4.008 1.668 -4.773 1 33.72 143 TRP B O 1
ATOM 2474 N N . ILE B 1 144 ? 2.922 -0.019 -4.172 1 35.88 144 ILE B N 1
ATOM 2475 C CA . ILE B 1 144 ? 2.436 -0.152 -5.539 1 35.88 144 ILE B CA 1
ATOM 2476 C C . ILE B 1 144 ? 1.088 0.553 -5.68 1 35.88 144 ILE B C 1
ATOM 2478 O O . ILE B 1 144 ? 0.124 0.203 -4.996 1 35.88 144 ILE B O 1
ATOM 2482 N N . GLY B 1 145 ? 0.859 1.884 -5.352 1 36.28 145 GLY B N 1
ATOM 2483 C CA . GLY B 1 145 ? -0.398 2.412 -5.855 1 36.28 145 GLY B CA 1
ATOM 2484 C C . GLY B 1 145 ? -0.514 2.33 -7.367 1 36.28 145 GLY B C 1
ATOM 2485 O O . GLY B 1 145 ? 0.313 2.891 -8.086 1 36.28 145 GLY B O 1
ATOM 2486 N N . LEU B 1 146 ? -0.974 1.104 -7.895 1 34.47 146 LEU B N 1
ATOM 2487 C CA . LEU B 1 146 ? -1.22 1.003 -9.328 1 34.47 146 LEU B CA 1
ATOM 2488 C C . LEU B 1 146 ? -2.059 2.178 -9.82 1 34.47 146 LEU B C 1
ATOM 2490 O O . LEU B 1 146 ? -3.193 2.365 -9.375 1 34.47 146 LEU B O 1
ATOM 2494 N N . ASN B 1 147 ? -1.653 3.42 -9.648 1 32.5 147 ASN B N 1
ATOM 2495 C CA . ASN B 1 147 ? -2.498 4.371 -10.359 1 32.5 147 ASN B CA 1
ATOM 2496 C C . ASN B 1 147 ? -2.67 3.982 -11.828 1 32.5 147 ASN B C 1
ATOM 2498 O O . ASN B 1 147 ? -1.684 3.82 -12.547 1 32.5 147 ASN B O 1
ATOM 2502 N N . LYS B 1 148 ? -3.607 3.102 -12.141 1 33.53 148 LYS B N 1
ATOM 2503 C CA . LYS B 1 148 ? -4.016 3.117 -13.539 1 33.53 148 LYS B CA 1
ATOM 2504 C C . LYS B 1 148 ? -3.975 4.531 -14.109 1 33.53 148 LYS B C 1
ATOM 2506 O O . LYS B 1 148 ? -4.805 5.375 -13.758 1 33.53 148 LYS B O 1
ATOM 2511 N N . LEU B 1 149 ? -2.887 5.238 -14.164 1 28.59 149 LEU B N 1
ATOM 2512 C CA . LEU B 1 149 ? -2.92 6.473 -14.945 1 28.59 149 LEU B CA 1
ATOM 2513 C C . LEU B 1 149 ? -3.699 6.273 -16.25 1 28.59 149 LEU B C 1
ATOM 2515 O O . LEU B 1 149 ? -3.758 5.16 -16.766 1 28.59 149 LEU B O 1
ATOM 2519 N N . ASN B 1 150 ? -4.414 7.305 -16.781 1 29.66 150 ASN B N 1
ATOM 2520 C CA . ASN B 1 150 ? -4.906 7.332 -18.156 1 29.66 150 ASN B CA 1
ATOM 2521 C C . ASN B 1 150 ? -4.023 6.504 -19.078 1 29.66 150 ASN B C 1
ATOM 2523 O O . ASN B 1 150 ? -2.959 6.031 -18.672 1 29.66 150 ASN B O 1
ATOM 2527 N N . GLY B 1 151 ? -3.668 6.984 -20.406 1 27.64 151 GLY B N 1
ATOM 2528 C CA . GLY B 1 151 ? -2.928 6.355 -21.5 1 27.64 151 GLY B CA 1
ATOM 2529 C C . GLY B 1 151 ? -1.703 5.598 -21.016 1 27.64 151 GLY B C 1
ATOM 2530 O O . GLY B 1 151 ? -1.57 5.309 -19.828 1 27.64 151 GLY B O 1
ATOM 2531 N N . ASN B 1 152 ? -0.312 6.062 -21.516 1 24.94 152 ASN B N 1
ATOM 2532 C CA . ASN B 1 152 ? 0.854 5.207 -21.703 1 24.94 152 ASN B CA 1
ATOM 2533 C C . ASN B 1 152 ? 1.336 4.617 -20.375 1 24.94 152 ASN B C 1
ATOM 2535 O O . ASN B 1 152 ? 1.028 3.469 -20.062 1 24.94 152 ASN B O 1
ATOM 2539 N N . ALA B 1 153 ? 2.834 4.848 -20.141 1 25.77 153 ALA B N 1
ATOM 2540 C CA . ALA B 1 153 ? 4.023 4.355 -19.438 1 25.77 153 ALA B CA 1
ATOM 2541 C C . ALA B 1 153 ? 3.92 4.602 -17.938 1 25.77 153 ALA B C 1
ATOM 2543 O O . ALA B 1 153 ? 3.498 5.676 -17.5 1 25.77 153 ALA B O 1
ATOM 2544 N N . TRP B 1 154 ? 3.689 3.631 -17.188 1 28.31 154 TRP B N 1
ATOM 2545 C CA . TRP B 1 154 ? 3.812 3.473 -15.75 1 28.31 154 TRP B CA 1
ATOM 2546 C C . TRP B 1 154 ? 4.961 4.312 -15.203 1 28.31 154 TRP B C 1
ATOM 2548 O O . TRP B 1 154 ? 6.121 4.102 -15.57 1 28.31 154 TRP B O 1
ATOM 2558 N N . SER B 1 155 ? 4.902 5.613 -15.328 1 26.22 155 SER B N 1
ATOM 2559 C CA . SER B 1 155 ? 6.047 6.336 -14.773 1 26.22 155 SER B CA 1
ATOM 2560 C C . SER B 1 155 ? 6.164 6.105 -13.266 1 26.22 155 SER B C 1
ATOM 2562 O O . SER B 1 155 ? 5.191 6.27 -12.531 1 26.22 155 SER B O 1
ATOM 2564 N N . TYR B 1 156 ? 6.879 5.109 -13 1 27.91 156 TYR B N 1
ATOM 2565 C CA . TYR B 1 156 ? 7.379 4.934 -11.641 1 27.91 156 TYR B CA 1
ATOM 2566 C C . TYR B 1 156 ? 7.824 6.262 -11.047 1 27.91 156 TYR B C 1
ATOM 2568 O O . TYR B 1 156 ? 8.586 7.008 -11.672 1 27.91 156 TYR B O 1
ATOM 2576 N N . THR B 1 157 ? 6.965 7.004 -10.57 1 26.58 157 THR B N 1
ATOM 2577 C CA . THR B 1 157 ? 7.453 8.242 -9.977 1 26.58 157 THR B CA 1
ATOM 2578 C C . THR B 1 157 ? 8.609 7.965 -9.023 1 26.58 157 THR B C 1
ATOM 2580 O O . THR B 1 157 ? 9 8.836 -8.234 1 26.58 157 THR B O 1
ATOM 2583 N N . ASP B 1 158 ? 9 6.785 -8.602 1 27.7 158 ASP B N 1
ATOM 2584 C CA . ASP B 1 158 ? 10.32 7.02 -8.023 1 27.7 158 ASP B CA 1
ATOM 2585 C C . ASP B 1 158 ? 11.258 7.688 -9.023 1 27.7 158 ASP B C 1
ATOM 2587 O O . ASP B 1 158 ? 11.078 7.543 -10.234 1 27.7 158 ASP B O 1
ATOM 2591 N N . ASP B 1 159 ? 11.914 8.914 -8.742 1 28 159 ASP B N 1
ATOM 2592 C CA . ASP B 1 159 ? 12.945 9.445 -9.633 1 28 159 ASP B CA 1
ATOM 2593 C C . ASP B 1 159 ? 13.68 8.312 -10.352 1 28 159 ASP B C 1
ATOM 2595 O O . ASP B 1 159 ? 14.609 8.562 -11.117 1 28 159 ASP B O 1
ATOM 2599 N N . SER B 1 160 ? 13.828 7.148 -9.758 1 26.45 160 SER B N 1
ATOM 2600 C CA . SER B 1 160 ? 14.703 6.285 -10.547 1 26.45 160 SER B CA 1
ATOM 2601 C C . SER B 1 160 ? 13.969 5.672 -11.727 1 26.45 160 SER B C 1
ATOM 2603 O O . SER B 1 160 ? 12.867 5.145 -11.57 1 26.45 160 SER B O 1
ATOM 2605 N N . GLN B 1 161 ? 14.125 6.352 -12.867 1 26 161 GLN B N 1
ATOM 2606 C CA . GLN B 1 161 ? 13.805 5.957 -14.234 1 26 161 GLN B CA 1
ATOM 2607 C C . GLN B 1 161 ? 13.898 4.441 -14.406 1 26 161 GLN B C 1
ATOM 2609 O O . GLN B 1 161 ? 14.992 3.871 -14.344 1 26 161 GLN B O 1
ATOM 2614 N N . VAL B 1 162 ? 13.039 3.715 -13.828 1 27.33 162 VAL B N 1
ATOM 2615 C CA . VAL B 1 162 ? 13.188 2.396 -14.438 1 27.33 162 VAL B CA 1
ATOM 2616 C C . VAL B 1 162 ? 12.922 2.48 -15.938 1 27.33 162 VAL B C 1
ATOM 2618 O O . VAL B 1 162 ? 11.867 2.951 -16.359 1 27.33 162 VAL B O 1
ATOM 2621 N N . SER B 1 163 ? 13.93 2.846 -16.734 1 25.12 163 SER B N 1
ATOM 2622 C CA . SER B 1 163 ? 13.969 2.725 -18.188 1 25.12 163 SER B CA 1
ATOM 2623 C C . SER B 1 163 ? 13.328 1.419 -18.656 1 25.12 163 SER B C 1
ATOM 2625 O O . SER B 1 163 ? 13.797 0.334 -18.297 1 25.12 163 SER B O 1
ATOM 2627 N N . PHE B 1 164 ? 12.109 1.373 -18.625 1 25.83 164 PHE B N 1
ATOM 2628 C CA . PHE B 1 164 ? 11.602 0.277 -19.438 1 25.83 164 PHE B CA 1
ATOM 2629 C C . PHE B 1 164 ? 12.18 0.341 -20.844 1 25.83 164 PHE B C 1
ATOM 2631 O O . PHE B 1 164 ? 11.961 1.313 -21.562 1 25.83 164 PHE B O 1
ATOM 2638 N N . THR B 1 165 ? 13.445 -0.057 -21.016 1 24.7 165 THR B N 1
ATOM 2639 C CA . THR B 1 165 ? 13.984 -0.25 -22.359 1 24.7 165 THR B CA 1
ATOM 2640 C C . THR B 1 165 ? 12.984 -1.002 -23.234 1 24.7 165 THR B C 1
ATOM 2642 O O . THR B 1 165 ? 12.539 -2.096 -22.875 1 24.7 165 THR B O 1
ATOM 2645 N N . ASN B 1 166 ? 12.211 -0.241 -23.828 1 23.98 166 ASN B N 1
ATOM 2646 C CA . ASN B 1 166 ? 11.57 -0.779 -25.031 1 23.98 166 ASN B CA 1
ATOM 2647 C C . ASN B 1 166 ? 12.539 -1.6 -25.875 1 23.98 166 ASN B C 1
ATOM 2649 O O . ASN B 1 166 ? 13.602 -1.105 -26.266 1 23.98 166 ASN B O 1
ATOM 2653 N N . TRP B 1 167 ? 12.648 -2.867 -25.719 1 21.75 167 TRP B N 1
ATOM 2654 C CA . TRP B 1 167 ? 13.391 -3.611 -26.719 1 21.75 167 TRP B CA 1
ATOM 2655 C C . TRP B 1 167 ? 12.953 -3.211 -28.125 1 21.75 167 TRP B C 1
ATOM 2657 O O . TRP B 1 167 ? 11.797 -3.422 -28.516 1 21.75 167 TRP B O 1
ATOM 2667 N N . LYS B 1 168 ? 13.5 -2.082 -28.688 1 24.86 168 LYS B N 1
ATOM 2668 C CA . LYS B 1 168 ? 13.492 -1.874 -30.141 1 24.86 168 LYS B CA 1
ATOM 2669 C C . LYS B 1 168 ? 13.812 -3.166 -30.875 1 24.86 168 LYS B C 1
ATOM 2671 O O . LYS B 1 168 ? 14.742 -3.885 -30.516 1 24.86 168 LYS B O 1
ATOM 2676 N N . ASP B 1 169 ? 12.836 -3.73 -31.734 1 20.44 169 ASP B N 1
ATOM 2677 C CA . ASP B 1 169 ? 13.031 -4.66 -32.844 1 20.44 169 ASP B CA 1
ATOM 2678 C C . ASP B 1 169 ? 14.305 -4.336 -33.594 1 20.44 169 ASP B C 1
ATOM 2680 O O . ASP B 1 169 ? 14.453 -3.23 -34.125 1 20.44 169 ASP B O 1
ATOM 2684 N N . SER B 1 170 ? 15.492 -4.496 -33.156 1 18.62 170 SER B N 1
ATOM 2685 C CA . SER B 1 170 ? 16.469 -4.613 -34.25 1 18.62 170 SER B CA 1
ATOM 2686 C C . SER B 1 170 ? 16 -5.605 -35.312 1 18.62 170 SER B C 1
ATOM 2688 O O . SER B 1 170 ? 15.664 -6.75 -34.969 1 18.62 170 SER B O 1
ATOM 2690 N N . LYS B 1 171 ? 15.469 -4.965 -36.562 1 20.03 171 LYS B N 1
ATOM 2691 C CA . LYS B 1 171 ? 15.961 -5.535 -37.812 1 20.03 171 LYS B CA 1
ATOM 2692 C C . LYS B 1 171 ? 17.484 -5.484 -37.875 1 20.03 171 LYS B C 1
ATOM 2694 O O . LYS B 1 171 ? 18.094 -4.508 -37.438 1 20.03 171 LYS B O 1
#